Protein AF-A0A7C5NT84-F1 (afdb_monomer_lite)

Foldseek 3Di:
DDPLVVQQPVAEDPVQVVLQCLLQAVVSSVLVSVLCQLQVANHEHEAAQDPVSLVVLVVVCVVVLQWADDPPPPDIDGDDDPVPPDDDQVPDEAADDPPDDDPPVGHYDHNVVVCCVVSVQSGNQNYHFYWYWFWFWDDDQPDPPIAIAIEIERHSVVVNVCVVPTHTGSVSSSVCGHPDDHHYYYYYPGDADPNRD

pLDDT: mean 95.8, std 4.5, range [57.84, 98.88]

Secondary structure (DSSP, 8-state):
---HHHHHHTT--HHHHHHHHHT--HHHHHHHHHHHHHH--SEEEE--SSHHHHHHHHHHHHHTTSSEE-SSTT-EE----TT-SS--SSS--EEEPTT----TTS-EEEHHHHHHHHHHHHTTTTTTSEEEEEEEEESSTT-TT-EEEEEEES-HHHHHHHHHHSEE-HHHHHHHGGG---EEEE----S--TT--

Structure (mmCIF, N/CA/C/O backbone):
data_AF-A0A7C5NT84-F1
#
_entry.id   AF-A0A7C5NT84-F1
#
loop_
_atom_site.group_PDB
_atom_site.id
_atom_site.type_symbol
_atom_site.label_atom_id
_atom_site.label_alt_id
_atom_site.label_comp_id
_atom_site.label_asym_id
_atom_site.label_entity_id
_atom_site.label_seq_id
_atom_site.pdbx_PDB_ins_code
_atom_site.Cartn_x
_atom_site.Cartn_y
_atom_site.Cartn_z
_atom_site.occupancy
_atom_site.B_iso_or_equiv
_atom_site.auth_seq_id
_atom_site.auth_comp_id
_atom_site.auth_asym_id
_atom_site.auth_atom_id
_atom_site.pdbx_PDB_model_num
ATOM 1 N N . MET A 1 1 ? -9.219 -6.038 -21.916 1.00 57.84 1 MET A N 1
ATOM 2 C CA . MET A 1 1 ? -9.033 -4.989 -20.892 1.00 57.84 1 MET A CA 1
ATOM 3 C C . MET A 1 1 ? -9.749 -5.430 -19.636 1.00 57.84 1 MET A C 1
ATOM 5 O O . MET A 1 1 ? -10.815 -6.023 -19.751 1.00 57.84 1 MET A O 1
ATOM 9 N N . ILE A 1 2 ? -9.133 -5.217 -18.477 1.00 74.69 2 ILE A N 1
ATOM 10 C CA . ILE A 1 2 ? -9.763 -5.478 -17.182 1.00 74.69 2 ILE A CA 1
ATOM 11 C C . ILE A 1 2 ? -10.913 -4.483 -17.010 1.00 74.69 2 ILE A C 1
ATOM 13 O O . ILE A 1 2 ? -10.738 -3.294 -17.260 1.00 74.69 2 ILE A O 1
ATOM 17 N N . ASP A 1 3 ? -12.083 -4.972 -16.606 1.00 92.12 3 ASP A N 1
ATOM 18 C CA . ASP A 1 3 ? -13.185 -4.114 -16.175 1.00 92.12 3 ASP A CA 1
ATOM 19 C C . ASP A 1 3 ? -12.894 -3.640 -14.743 1.00 92.12 3 ASP A C 1
ATOM 21 O O . ASP A 1 3 ? -13.240 -4.305 -13.763 1.00 92.12 3 ASP A O 1
ATOM 25 N N . THR A 1 4 ? -12.158 -2.530 -14.642 1.00 96.12 4 THR A N 1
ATOM 26 C CA . THR A 1 4 ? -11.695 -1.944 -13.376 1.00 96.12 4 THR A CA 1
ATOM 27 C C . THR A 1 4 ? -12.848 -1.709 -12.406 1.00 96.12 4 THR A C 1
ATOM 29 O O . THR A 1 4 ? -12.731 -2.048 -11.230 1.00 96.12 4 THR A O 1
ATOM 32 N N . ASP A 1 5 ? -13.982 -1.190 -12.883 1.00 95.25 5 ASP A N 1
ATOM 33 C CA . ASP A 1 5 ? -15.133 -0.901 -12.025 1.00 95.25 5 ASP A CA 1
ATOM 34 C C . ASP A 1 5 ? -15.710 -2.180 -11.414 1.00 95.25 5 ASP A C 1
ATOM 36 O O . ASP A 1 5 ? -15.886 -2.275 -10.195 1.00 95.25 5 ASP A O 1
ATOM 40 N N . LYS A 1 6 ? -15.921 -3.205 -12.247 1.00 96.88 6 LYS A N 1
ATOM 41 C CA . LYS A 1 6 ? -16.419 -4.507 -11.793 1.00 96.88 6 LYS A CA 1
ATOM 42 C C . LYS A 1 6 ? -15.489 -5.152 -10.768 1.00 96.88 6 LYS A C 1
ATOM 44 O O . LYS A 1 6 ? -15.969 -5.710 -9.780 1.00 96.88 6 LYS A O 1
ATOM 49 N N . VAL A 1 7 ? -14.175 -5.083 -10.987 1.00 97.69 7 VAL A N 1
ATOM 50 C CA . VAL A 1 7 ? -13.179 -5.624 -10.048 1.00 97.69 7 VAL A CA 1
ATOM 51 C C . VAL A 1 7 ? -13.259 -4.907 -8.709 1.00 97.69 7 VAL A C 1
ATOM 53 O O . VAL A 1 7 ? -13.395 -5.565 -7.678 1.00 97.69 7 VAL A O 1
ATOM 56 N N . LEU A 1 8 ? -13.227 -3.575 -8.712 1.00 98.00 8 LEU A N 1
ATOM 57 C CA . LEU A 1 8 ? -13.250 -2.790 -7.481 1.00 98.00 8 LEU A CA 1
ATOM 58 C C . LEU A 1 8 ? -14.542 -3.041 -6.694 1.00 98.00 8 LEU A C 1
ATOM 60 O O . LEU A 1 8 ? -14.490 -3.356 -5.506 1.00 98.00 8 LEU A O 1
ATOM 64 N N . ARG A 1 9 ? -15.702 -3.023 -7.356 1.00 97.62 9 ARG A N 1
ATOM 65 C CA . ARG A 1 9 ? -16.998 -3.302 -6.709 1.00 97.62 9 ARG A CA 1
ATOM 66 C C . ARG A 1 9 ? -17.123 -4.714 -6.143 1.00 97.62 9 ARG A C 1
ATOM 68 O O . ARG A 1 9 ? -17.966 -4.940 -5.283 1.00 97.62 9 ARG A O 1
ATOM 75 N N . SER A 1 10 ? -16.316 -5.665 -6.614 1.00 97.56 10 SER A N 1
ATOM 76 C CA . SER A 1 10 ? -16.341 -7.039 -6.100 1.00 97.56 10 SER A CA 1
ATOM 77 C C . SER A 1 10 ? -15.658 -7.208 -4.738 1.00 97.56 10 SER A C 1
ATOM 79 O O . SER A 1 10 ? -15.877 -8.229 -4.084 1.00 97.56 10 SER A O 1
ATOM 81 N N . ARG A 1 11 ? -14.829 -6.239 -4.313 1.00 98.06 11 ARG A N 1
ATOM 82 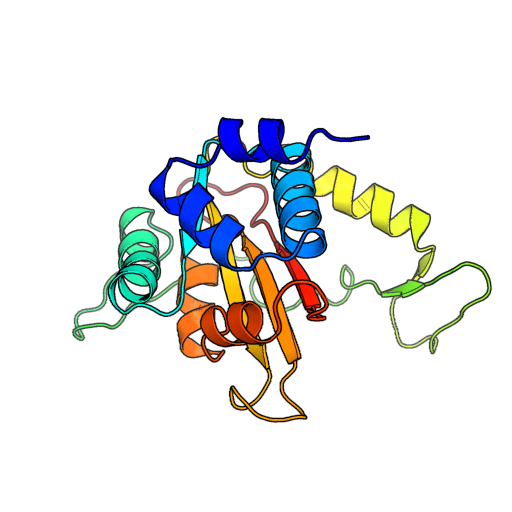C CA . ARG A 1 11 ? -14.045 -6.311 -3.066 1.00 98.06 11 ARG A CA 1
ATOM 83 C C . ARG A 1 11 ? -14.150 -5.085 -2.159 1.00 98.06 11 ARG A C 1
ATOM 85 O O . ARG A 1 11 ? -13.852 -5.208 -0.974 1.00 98.06 11 ARG A O 1
ATOM 92 N N . LEU A 1 12 ? -14.541 -3.927 -2.691 1.00 98.50 12 LEU A N 1
ATOM 93 C CA . LEU A 1 12 ? -14.769 -2.708 -1.918 1.00 98.50 12 LEU A CA 1
ATOM 94 C C . LEU A 1 12 ? -16.253 -2.577 -1.572 1.00 98.50 12 LEU A C 1
ATOM 96 O O . LEU A 1 12 ? -17.119 -2.727 -2.436 1.00 98.50 12 LEU A O 1
ATOM 100 N N . ASP A 1 13 ? -16.542 -2.212 -0.325 1.00 98.12 13 ASP A N 1
ATOM 101 C CA . ASP A 1 13 ? -17.874 -1.741 0.051 1.00 98.12 13 ASP A CA 1
ATOM 102 C C . ASP A 1 13 ? -18.155 -0.322 -0.488 1.00 98.12 13 ASP A C 1
ATOM 104 O O . ASP A 1 13 ? -17.316 0.327 -1.121 1.00 98.12 13 ASP A O 1
ATOM 108 N N . SER A 1 14 ? -19.358 0.192 -0.220 1.00 98.00 14 SER A N 1
ATOM 109 C CA . SER A 1 14 ? -19.783 1.509 -0.702 1.00 98.00 14 SER A CA 1
ATOM 110 C C . SER A 1 14 ? -18.956 2.674 -0.139 1.00 98.00 14 SER A C 1
ATOM 112 O O . SER A 1 14 ? -18.723 3.645 -0.866 1.00 98.00 14 SER A O 1
ATOM 114 N N . LYS A 1 15 ? -18.490 2.596 1.118 1.00 98.12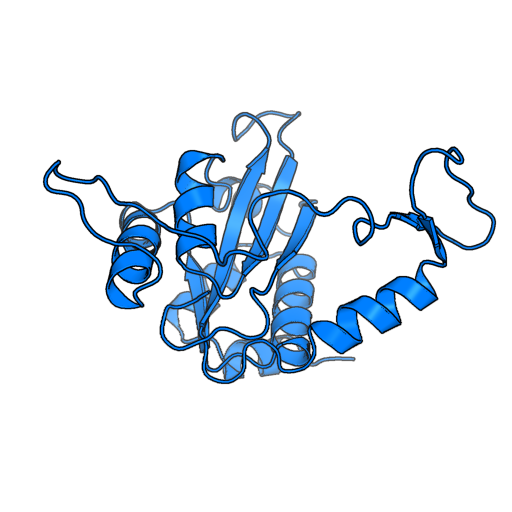 15 LYS A N 1
ATOM 115 C CA . LYS A 1 15 ? -17.671 3.638 1.767 1.00 98.12 15 LYS A CA 1
ATOM 116 C C . LYS A 1 15 ? -16.297 3.695 1.104 1.00 98.12 15 LYS A C 1
ATOM 118 O O . LYS A 1 15 ? -15.886 4.758 0.634 1.00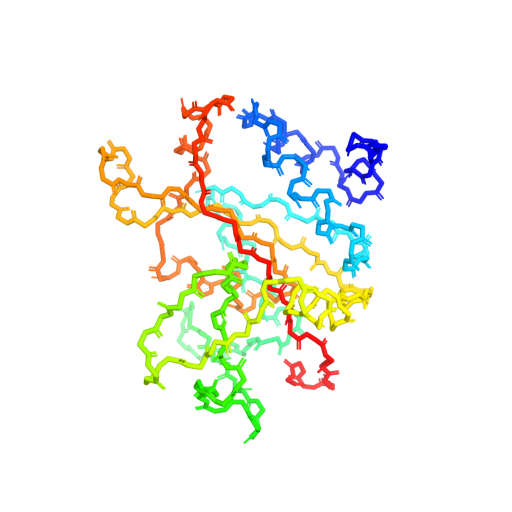 98.12 15 LYS A O 1
ATOM 123 N N . ASN A 1 16 ? -15.626 2.553 1.015 1.00 98.50 16 ASN A N 1
ATOM 124 C CA . ASN A 1 16 ? -14.284 2.414 0.462 1.00 98.50 16 ASN A CA 1
ATOM 125 C C . ASN A 1 16 ? -14.254 2.729 -1.037 1.00 98.50 16 ASN A C 1
ATOM 127 O O . ASN A 1 16 ? -13.399 3.487 -1.499 1.00 98.50 16 ASN A O 1
ATOM 131 N N . TYR A 1 17 ? -15.241 2.239 -1.793 1.00 98.56 17 TYR A N 1
ATOM 132 C CA . TYR A 1 17 ? -15.378 2.559 -3.212 1.00 98.56 17 TYR A CA 1
ATOM 133 C C . TYR A 1 17 ? -15.554 4.070 -3.425 1.00 98.56 17 TYR A C 1
ATOM 135 O O . TYR A 1 17 ? -14.893 4.663 -4.277 1.00 98.56 17 TYR A O 1
ATOM 143 N N . LYS A 1 18 ? -16.395 4.729 -2.613 1.00 98.44 18 LYS A N 1
ATOM 144 C CA . LYS A 1 18 ? -16.602 6.182 -2.700 1.00 98.44 18 LYS A CA 1
ATOM 145 C C . LYS A 1 18 ? -15.322 6.967 -2.408 1.00 98.44 18 LYS A C 1
ATOM 147 O O . LYS A 1 18 ? -15.076 7.944 -3.113 1.00 98.44 18 LYS A O 1
ATOM 152 N N . LYS A 1 19 ? -14.529 6.573 -1.404 1.00 98.38 19 LYS A N 1
ATOM 153 C CA . LYS A 1 19 ? -13.227 7.206 -1.119 1.00 98.38 19 LYS A CA 1
ATOM 154 C C . LYS A 1 19 ? -12.307 7.113 -2.332 1.00 98.38 19 LYS A C 1
ATOM 156 O O . LYS A 1 19 ? -11.841 8.131 -2.829 1.00 98.38 19 LYS A O 1
ATOM 161 N N . LEU A 1 20 ? -12.144 5.914 -2.889 1.00 98.06 20 LEU A N 1
ATOM 162 C CA . LEU A 1 20 ? -11.296 5.721 -4.062 1.00 98.06 20 LEU A CA 1
ATOM 163 C C . LEU A 1 20 ? -11.756 6.599 -5.239 1.00 98.06 20 LEU A C 1
ATOM 165 O O . LEU A 1 20 ? -10.957 7.349 -5.791 1.00 98.06 20 LEU A O 1
ATOM 169 N N . MET A 1 21 ? -13.053 6.604 -5.566 1.00 98.06 21 MET A N 1
ATOM 170 C CA . MET A 1 21 ? -13.583 7.384 -6.695 1.00 98.06 21 MET A CA 1
ATOM 171 C C . MET A 1 21 ? -13.423 8.904 -6.542 1.00 98.06 21 MET A C 1
ATOM 173 O O . MET A 1 21 ? -13.319 9.607 -7.549 1.00 98.06 21 MET A O 1
ATOM 177 N N . GLN A 1 22 ? -13.356 9.437 -5.316 1.00 98.00 22 GLN A N 1
ATOM 178 C CA . GLN A 1 22 ? -13.136 10.874 -5.092 1.00 98.00 22 GLN A CA 1
ATOM 179 C C . GLN A 1 22 ? -11.775 11.368 -5.592 1.00 98.00 22 GLN A C 1
ATOM 181 O O . GLN A 1 22 ? -11.641 12.558 -5.886 1.00 98.00 22 GLN A O 1
ATOM 186 N N . LEU A 1 23 ? -10.788 10.479 -5.730 1.00 97.88 23 LEU A N 1
ATOM 187 C CA . LEU A 1 23 ? -9.477 10.822 -6.282 1.00 97.88 23 LEU A CA 1
ATOM 188 C C . LEU A 1 23 ? -9.549 11.175 -7.772 1.00 97.88 23 LEU A C 1
ATOM 190 O O . LEU A 1 23 ? -8.699 11.913 -8.264 1.00 97.88 23 LEU A O 1
ATOM 194 N N . ARG A 1 24 ? -10.588 10.699 -8.477 1.00 97.69 24 ARG A N 1
ATOM 195 C CA . ARG A 1 24 ? -10.848 10.969 -9.903 1.00 97.69 24 ARG A CA 1
ATOM 196 C C . ARG A 1 24 ? -9.662 10.640 -10.816 1.00 97.69 24 ARG A C 1
ATOM 198 O O . ARG A 1 24 ? -9.485 11.312 -11.820 1.00 97.69 24 ARG A O 1
ATOM 205 N N . ASN A 1 25 ? -8.859 9.631 -10.479 1.00 98.00 25 ASN A N 1
ATOM 206 C CA . ASN A 1 25 ? -7.639 9.281 -11.204 1.00 98.00 25 ASN A CA 1
ATOM 207 C C . ASN A 1 25 ? -7.680 7.817 -11.658 1.00 98.00 25 ASN A C 1
ATOM 209 O O . ASN A 1 25 ? -7.508 6.894 -10.861 1.00 98.00 25 ASN A O 1
ATOM 213 N N . GLU A 1 26 ? -7.893 7.609 -12.958 1.00 97.38 26 GLU A N 1
ATOM 214 C CA . GLU A 1 26 ? -8.064 6.274 -13.546 1.00 97.38 26 GLU A CA 1
ATOM 215 C C . GLU A 1 26 ? -6.824 5.388 -13.391 1.00 97.38 26 GLU A C 1
ATOM 217 O O . GLU A 1 26 ? -6.954 4.169 -13.271 1.00 97.38 26 GLU A O 1
ATOM 222 N N . ARG A 1 27 ? -5.622 5.981 -13.325 1.00 98.00 27 ARG A N 1
ATOM 223 C CA . ARG A 1 27 ? -4.375 5.231 -13.108 1.00 98.00 27 ARG A CA 1
ATOM 224 C C . ARG A 1 27 ? -4.327 4.628 -11.706 1.00 98.00 27 ARG A C 1
ATOM 226 O O . ARG A 1 27 ? -3.881 3.492 -11.563 1.00 98.00 27 ARG A O 1
ATOM 233 N N . ILE A 1 28 ? -4.834 5.335 -10.692 1.00 98.50 28 ILE A N 1
ATOM 234 C CA . ILE A 1 28 ? -4.974 4.787 -9.332 1.00 98.50 28 ILE A CA 1
ATOM 235 C C . ILE A 1 28 ? -5.983 3.636 -9.341 1.00 98.50 28 ILE A C 1
ATOM 237 O O . ILE A 1 28 ? -5.723 2.583 -8.767 1.00 98.50 28 ILE A O 1
ATOM 241 N N . PHE A 1 29 ? -7.116 3.800 -10.030 1.00 98.31 29 PHE A N 1
ATOM 242 C CA . PHE A 1 29 ? -8.155 2.765 -10.078 1.00 98.31 29 PHE A CA 1
ATOM 243 C C . PHE A 1 29 ? -7.643 1.497 -10.760 1.00 98.31 29 PHE A C 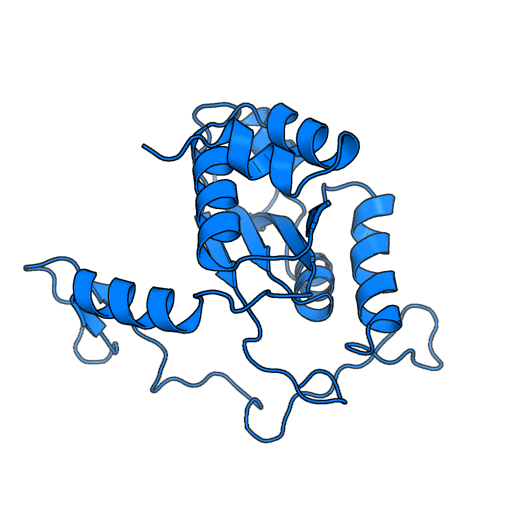1
ATOM 245 O O . PHE A 1 29 ? -7.849 0.399 -10.248 1.00 98.31 29 PHE A O 1
ATOM 252 N N . ALA A 1 30 ? -6.937 1.653 -11.882 1.00 98.38 30 ALA A N 1
ATOM 253 C CA . ALA A 1 30 ? -6.312 0.554 -12.604 1.00 98.38 30 ALA A CA 1
ATOM 254 C C . ALA A 1 30 ? -5.240 -0.148 -11.760 1.00 98.38 30 ALA A C 1
ATOM 256 O O . ALA A 1 30 ? -5.203 -1.375 -11.741 1.00 98.38 30 ALA A O 1
ATOM 257 N N . PHE A 1 31 ? -4.415 0.609 -11.030 1.00 98.69 31 PHE A N 1
ATOM 258 C CA . PHE A 1 31 ? -3.414 0.049 -10.123 1.00 98.69 31 PHE A CA 1
ATOM 259 C C . PHE A 1 31 ? -4.055 -0.789 -9.007 1.00 98.69 31 PHE A C 1
ATOM 261 O O . PHE A 1 31 ? -3.689 -1.949 -8.827 1.00 98.69 31 PHE A O 1
ATOM 268 N N . VAL A 1 32 ? -5.059 -0.246 -8.309 1.00 98.81 32 VAL A N 1
ATOM 269 C CA . VAL A 1 32 ? -5.760 -0.974 -7.238 1.00 98.81 32 VAL A CA 1
ATOM 270 C C . VAL A 1 32 ? -6.491 -2.197 -7.799 1.00 98.81 32 VAL A C 1
ATOM 272 O O . VAL A 1 32 ? -6.456 -3.261 -7.187 1.00 98.81 32 VAL A O 1
ATOM 275 N N . ALA A 1 33 ? -7.119 -2.098 -8.973 1.00 98.69 33 ALA A N 1
ATOM 276 C CA . ALA A 1 33 ? -7.782 -3.239 -9.602 1.00 98.69 33 ALA A CA 1
ATOM 277 C C . ALA A 1 33 ? -6.798 -4.338 -10.040 1.00 98.69 33 ALA A C 1
ATOM 279 O O . ALA A 1 33 ? -7.104 -5.516 -9.850 1.00 98.69 33 ALA A O 1
ATOM 280 N N . ASP A 1 34 ? -5.625 -3.987 -10.581 1.00 98.62 34 ASP A N 1
ATOM 281 C CA . ASP A 1 34 ? -4.568 -4.963 -10.891 1.00 98.62 34 ASP A CA 1
ATOM 282 C C . ASP A 1 34 ? -4.085 -5.667 -9.617 1.00 98.62 34 ASP A C 1
ATOM 284 O O . ASP A 1 34 ? -4.010 -6.895 -9.601 1.00 98.62 34 ASP A O 1
ATOM 288 N N . ALA A 1 35 ? -3.865 -4.923 -8.527 1.00 98.75 35 ALA A N 1
ATOM 289 C CA . ALA A 1 35 ? -3.502 -5.493 -7.229 1.00 98.75 35 ALA A CA 1
ATOM 290 C C . ALA A 1 35 ? -4.586 -6.444 -6.689 1.00 98.75 35 ALA A C 1
ATOM 292 O O . ALA A 1 35 ? -4.273 -7.557 -6.267 1.00 98.75 35 ALA A O 1
ATOM 293 N N . VAL A 1 36 ? -5.868 -6.066 -6.775 1.00 98.75 36 VAL A N 1
ATOM 294 C CA . VAL A 1 36 ? -6.992 -6.937 -6.385 1.00 98.75 36 VAL A CA 1
ATOM 295 C C . VAL A 1 36 ? -7.005 -8.230 -7.197 1.00 98.75 36 VAL A C 1
ATOM 297 O O . VAL A 1 36 ? -7.169 -9.308 -6.627 1.00 98.75 36 VAL A O 1
ATOM 300 N N . GLN A 1 37 ? -6.856 -8.145 -8.519 1.00 98.38 37 GLN A N 1
ATOM 301 C CA . GLN A 1 37 ? -6.876 -9.334 -9.371 1.00 98.38 37 GLN A CA 1
ATOM 302 C C . GLN A 1 37 ? -5.668 -10.237 -9.147 1.00 98.38 37 GLN A C 1
ATOM 304 O O . GLN A 1 37 ? -5.815 -11.457 -9.155 1.00 98.38 37 GLN A O 1
ATOM 309 N N . LEU A 1 38 ? -4.487 -9.643 -8.980 1.00 98.62 38 LEU A N 1
ATOM 310 C CA . LEU A 1 38 ? -3.246 -10.376 -8.794 1.00 98.62 38 LEU A CA 1
ATOM 311 C C . LEU A 1 38 ? -3.228 -11.078 -7.437 1.00 98.62 38 LEU A C 1
ATOM 313 O O . LEU A 1 38 ? -2.998 -12.283 -7.370 1.00 98.62 38 LEU A O 1
ATOM 317 N N . CYS A 1 39 ? -3.498 -10.330 -6.371 1.00 98.69 39 CYS A N 1
ATOM 318 C CA . CYS A 1 39 ? -3.297 -10.793 -5.006 1.00 98.69 39 CYS A CA 1
ATOM 319 C C . CYS A 1 39 ? -4.523 -11.491 -4.403 1.00 98.69 39 CYS A C 1
ATOM 321 O O . CYS A 1 39 ? -4.381 -12.194 -3.406 1.00 98.69 39 CYS A O 1
ATOM 323 N N . ASN A 1 40 ? -5.709 -11.328 -5.002 1.00 98.38 40 ASN A N 1
ATOM 324 C CA . ASN A 1 40 ? -6.968 -11.966 -4.603 1.00 98.38 40 ASN A CA 1
ATOM 325 C C . ASN A 1 40 ? -7.326 -11.808 -3.105 1.00 98.38 40 ASN A C 1
ATOM 327 O O . ASN A 1 40 ? -7.544 -12.809 -2.415 1.00 98.38 40 ASN A O 1
ATOM 331 N N . PRO A 1 41 ? -7.409 -10.570 -2.583 1.00 98.69 41 PRO A N 1
ATOM 332 C CA . PRO A 1 41 ? -7.815 -10.341 -1.203 1.00 98.69 41 PRO A CA 1
ATOM 333 C C . PRO A 1 41 ? -9.279 -10.725 -0.971 1.00 98.69 41 PRO A C 1
ATOM 335 O O . PRO A 1 41 ? -10.089 -10.744 -1.904 1.00 98.69 41 PRO A O 1
ATOM 338 N N . GLU A 1 42 ? -9.641 -10.987 0.285 1.00 98.31 42 GLU A N 1
ATOM 339 C CA . GLU A 1 42 ? -11.036 -11.205 0.688 1.00 98.31 42 GLU A CA 1
ATOM 340 C C . GLU A 1 42 ? -11.856 -9.914 0.552 1.00 98.31 42 GLU A C 1
ATOM 342 O O . GLU A 1 42 ? -12.957 -9.919 0.001 1.00 98.31 42 GLU A O 1
ATOM 347 N N . ARG A 1 43 ? -11.288 -8.799 1.018 1.00 98.44 43 ARG A N 1
ATOM 348 C CA . ARG A 1 43 ? -11.876 -7.458 0.956 1.00 98.44 43 ARG A CA 1
ATOM 349 C C . ARG A 1 43 ? -10.793 -6.396 0.827 1.00 98.44 43 ARG A C 1
ATOM 351 O O . ARG A 1 43 ? -9.618 -6.669 1.076 1.00 98.44 43 ARG A O 1
ATOM 358 N N . VAL A 1 44 ? -11.200 -5.187 0.458 1.00 98.88 44 VAL A N 1
ATOM 359 C CA . VAL A 1 44 ? -10.306 -4.034 0.327 1.00 98.88 44 VAL A CA 1
ATOM 360 C C . VAL A 1 44 ? -10.771 -2.899 1.235 1.00 98.88 44 VAL A C 1
ATOM 362 O O . VAL A 1 44 ? -11.919 -2.463 1.132 1.00 98.88 44 VAL A O 1
ATOM 365 N N . GLU A 1 45 ? -9.874 -2.400 2.086 1.00 98.75 45 GLU A N 1
ATOM 366 C CA . GLU A 1 45 ? -10.082 -1.201 2.908 1.00 98.75 45 GLU A CA 1
ATOM 367 C C . GLU A 1 45 ? -9.251 -0.037 2.342 1.00 98.75 45 GLU A C 1
ATOM 369 O O . GLU A 1 45 ? -8.053 -0.158 2.097 1.00 98.75 45 GLU A O 1
ATOM 374 N N . VAL A 1 46 ? -9.903 1.098 2.092 1.00 98.81 46 VAL A N 1
ATOM 375 C CA . VAL A 1 46 ? -9.303 2.331 1.576 1.00 98.81 46 VAL A CA 1
ATOM 376 C C . VAL A 1 46 ? -9.235 3.319 2.728 1.00 98.81 46 VAL A C 1
ATOM 378 O O . VAL A 1 46 ? -10.267 3.815 3.194 1.00 98.81 46 VAL A O 1
ATOM 381 N N . LEU A 1 47 ? -8.015 3.594 3.174 1.00 98.62 47 LEU A N 1
ATOM 382 C CA . LEU A 1 47 ? -7.760 4.434 4.333 1.00 98.62 47 LEU A CA 1
ATOM 383 C C . LEU A 1 47 ? -7.215 5.788 3.866 1.00 98.62 47 LEU A C 1
ATOM 385 O O . LEU A 1 47 ? -6.173 5.839 3.212 1.00 98.62 47 LEU A O 1
ATOM 389 N N . ASP A 1 48 ? -7.928 6.861 4.187 1.00 98.00 48 ASP A N 1
ATOM 390 C CA . ASP A 1 48 ? -7.586 8.251 3.898 1.00 98.00 48 ASP A CA 1
ATOM 391 C C . ASP A 1 48 ? -6.751 8.888 5.031 1.00 98.00 48 ASP A C 1
ATOM 393 O O . ASP A 1 48 ? -6.105 8.182 5.814 1.00 98.00 48 ASP A O 1
ATOM 397 N N . ASP A 1 49 ? -6.703 10.225 5.058 1.00 96.62 49 ASP A N 1
ATOM 398 C CA . ASP A 1 49 ? -5.920 11.023 6.013 1.00 96.62 49 ASP A CA 1
ATOM 399 C C . ASP A 1 49 ? -6.693 11.328 7.320 1.00 96.62 49 ASP A C 1
ATOM 401 O O . ASP A 1 49 ? -6.216 12.095 8.159 1.00 96.62 49 ASP A O 1
ATOM 405 N N . SER A 1 50 ? -7.910 10.800 7.494 1.00 97.94 50 SER A N 1
ATOM 406 C CA . SER A 1 50 ? -8.729 11.060 8.682 1.00 97.94 50 SER A CA 1
ATOM 407 C C . SER A 1 50 ? -8.184 10.374 9.935 1.00 97.94 50 SER A C 1
ATOM 409 O O . SER A 1 50 ? -7.607 9.289 9.884 1.00 97.94 50 SER A O 1
ATOM 411 N N . GLU A 1 51 ? -8.440 10.976 11.100 1.00 97.00 51 GLU A N 1
ATOM 412 C CA . GLU A 1 51 ? -8.083 10.381 12.396 1.00 97.00 51 GLU A CA 1
ATOM 413 C C . GLU A 1 51 ? -8.726 8.999 12.604 1.00 97.00 51 GLU A C 1
ATOM 415 O O . GLU A 1 51 ? -8.124 8.133 13.237 1.00 97.00 51 GLU A O 1
ATOM 420 N N . GLU A 1 52 ? -9.925 8.773 12.048 1.00 97.88 52 GLU A N 1
ATOM 421 C CA . GLU A 1 52 ? -10.610 7.475 12.080 1.00 97.88 52 GLU A CA 1
ATOM 422 C C . GLU A 1 52 ? -9.771 6.396 11.388 1.00 97.88 52 GLU A C 1
ATOM 424 O O . GLU A 1 52 ? -9.528 5.340 11.971 1.00 97.88 52 GLU A O 1
ATOM 429 N N . ASP A 1 53 ? -9.297 6.672 10.173 1.00 97.88 53 ASP A N 1
ATOM 430 C CA . ASP A 1 53 ? -8.543 5.717 9.362 1.00 97.88 53 ASP A CA 1
ATOM 431 C C . ASP A 1 53 ? -7.096 5.541 9.845 1.00 97.88 53 ASP A C 1
ATOM 433 O O . ASP A 1 53 ? -6.561 4.432 9.809 1.00 97.88 53 ASP A O 1
ATOM 437 N N . ILE A 1 54 ? -6.473 6.598 10.370 1.00 96.56 54 ILE A N 1
ATOM 438 C CA . ILE A 1 54 ? -5.169 6.496 11.045 1.00 96.56 54 ILE A CA 1
ATOM 439 C C . ILE A 1 54 ? -5.299 5.596 12.283 1.00 96.56 54 ILE A C 1
ATOM 441 O O . ILE A 1 54 ? -4.515 4.668 12.496 1.00 96.56 54 ILE A O 1
ATOM 445 N N . ASN A 1 55 ? -6.338 5.808 13.096 1.00 96.88 55 ASN A N 1
ATOM 446 C CA . ASN A 1 55 ? -6.587 4.956 14.255 1.00 96.88 55 ASN A CA 1
ATOM 447 C C . ASN A 1 55 ? -6.985 3.526 13.847 1.00 96.88 55 ASN A C 1
ATOM 449 O O . ASN A 1 55 ? -6.654 2.577 14.561 1.00 96.88 55 ASN A O 1
ATOM 453 N N . ARG A 1 56 ? -7.650 3.347 12.697 1.00 97.88 56 ARG A N 1
ATOM 454 C CA . ARG A 1 56 ? -8.008 2.034 12.143 1.00 97.88 56 ARG A CA 1
ATOM 455 C C . ARG A 1 56 ? -6.771 1.164 11.927 1.00 97.88 56 ARG A C 1
ATOM 457 O O . ARG A 1 56 ? -6.792 0.023 12.385 1.00 97.88 56 ARG A O 1
ATOM 464 N N . SER A 1 57 ? -5.706 1.698 11.318 1.00 97.00 57 SER A N 1
ATOM 465 C CA . SER A 1 57 ? -4.436 0.975 11.131 1.00 97.00 57 SER A CA 1
ATOM 466 C C . SER A 1 57 ? -3.868 0.474 12.458 1.00 97.00 57 SER A C 1
ATOM 468 O O . SER A 1 57 ? -3.607 -0.717 12.617 1.00 97.00 57 SER A O 1
ATOM 470 N N . ARG A 1 58 ? -3.753 1.373 13.444 1.00 95.94 58 ARG A N 1
ATOM 471 C CA . ARG A 1 58 ? -3.222 1.057 14.778 1.00 95.94 58 ARG A CA 1
ATOM 472 C C . ARG A 1 58 ? -4.042 -0.011 15.502 1.00 95.94 58 ARG A C 1
ATOM 474 O O . ARG A 1 58 ? -3.482 -0.916 16.114 1.00 95.94 58 ARG A O 1
ATOM 481 N N . VAL A 1 59 ? -5.369 0.115 15.487 1.00 97.38 59 VAL A N 1
ATOM 482 C CA . VAL A 1 59 ? -6.259 -0.845 16.156 1.00 97.38 59 VAL A CA 1
ATOM 483 C C . VAL A 1 59 ? -6.130 -2.217 15.508 1.00 97.38 59 VAL A C 1
ATOM 485 O O . VAL A 1 59 ? -5.949 -3.208 16.214 1.00 97.38 59 VAL A O 1
ATOM 488 N N . MET A 1 60 ? -6.159 -2.270 14.177 1.00 98.00 60 MET A N 1
ATOM 489 C CA . MET A 1 60 ? -6.108 -3.531 13.450 1.00 98.00 60 MET A CA 1
ATOM 490 C C . MET A 1 60 ? -4.770 -4.243 13.562 1.00 98.00 60 MET A C 1
ATOM 492 O O . MET A 1 60 ? -4.775 -5.468 13.649 1.00 98.00 60 MET A O 1
ATOM 496 N N . ALA A 1 61 ? -3.650 -3.520 13.630 1.00 97.44 61 ALA A N 1
ATOM 497 C CA . ALA A 1 61 ? -2.344 -4.137 13.859 1.00 97.44 61 ALA A CA 1
ATOM 498 C C . ALA A 1 61 ? -2.347 -4.961 15.157 1.00 97.44 61 ALA A C 1
ATOM 500 O O . ALA A 1 61 ? -1.865 -6.089 15.182 1.00 97.44 61 ALA A O 1
ATOM 501 N N . VAL A 1 62 ? -2.995 -4.461 16.214 1.00 97.19 62 VAL A N 1
ATOM 502 C CA . VAL A 1 62 ? -3.147 -5.211 17.468 1.00 97.19 62 VAL A CA 1
ATOM 503 C C . VAL A 1 62 ? -4.199 -6.316 17.365 1.00 97.19 62 VAL A C 1
ATOM 505 O O . VAL A 1 62 ? -3.963 -7.432 17.819 1.00 97.19 62 VAL A O 1
ATOM 508 N N . GLU A 1 63 ? -5.377 -6.030 16.804 1.00 96.62 63 GLU A N 1
ATOM 509 C CA . GLU A 1 63 ? -6.481 -7.004 16.734 1.00 96.62 63 GLU A CA 1
ATOM 510 C C . GLU A 1 63 ? -6.142 -8.230 15.881 1.00 96.62 63 GLU A C 1
ATOM 512 O O . GLU A 1 63 ? -6.624 -9.327 16.158 1.00 96.62 63 GLU A O 1
ATOM 517 N N . THR A 1 64 ? -5.298 -8.054 14.867 1.00 94.81 64 THR A N 1
ATOM 518 C CA . THR A 1 64 ? -4.820 -9.143 14.005 1.00 94.81 64 THR A CA 1
ATOM 519 C C . THR A 1 64 ? -3.623 -9.890 14.582 1.00 94.81 64 THR A C 1
ATOM 521 O O . THR A 1 64 ? -3.222 -10.901 14.016 1.00 94.81 64 THR A O 1
ATOM 524 N N . GLY A 1 65 ? -3.082 -9.441 15.718 1.00 94.94 65 GLY A N 1
ATOM 525 C CA . GLY A 1 65 ? -1.924 -10.054 16.364 1.00 94.94 65 GLY A CA 1
ATOM 526 C C . GLY A 1 65 ? -0.587 -9.717 15.705 1.00 94.94 65 GLY A C 1
ATOM 527 O O . GLY A 1 65 ? 0.423 -10.286 16.109 1.00 94.94 65 GLY A O 1
ATOM 528 N N . GLU A 1 66 ? -0.563 -8.800 14.732 1.00 96.00 66 GLU A N 1
ATOM 529 C CA . GLU A 1 66 ? 0.684 -8.281 14.163 1.00 96.00 66 GLU A CA 1
ATOM 530 C C . GLU A 1 66 ? 1.444 -7.444 15.209 1.00 96.00 66 GLU A C 1
ATOM 532 O O . GLU A 1 66 ? 2.660 -7.524 15.302 1.00 96.00 66 GLU A O 1
ATOM 537 N N . GLU A 1 67 ? 0.757 -6.689 16.065 1.00 97.19 67 GLU A N 1
ATOM 538 C CA . GLU A 1 67 ? 1.363 -5.893 17.137 1.00 97.19 67 GLU A CA 1
ATOM 539 C C . GLU A 1 67 ? 0.845 -6.275 18.531 1.00 97.19 67 GLU A C 1
ATOM 541 O O . GLU A 1 67 ? -0.308 -6.661 18.724 1.00 97.19 67 GLU A O 1
ATOM 546 N N . ILE A 1 68 ? 1.683 -6.086 19.552 1.00 96.56 68 ILE A N 1
ATOM 547 C CA . ILE A 1 68 ? 1.354 -6.330 20.960 1.00 96.56 68 ILE A CA 1
ATOM 548 C C . ILE A 1 68 ? 1.336 -4.999 21.709 1.00 96.56 68 ILE A C 1
ATOM 550 O O . ILE A 1 68 ? 2.292 -4.225 21.657 1.00 96.56 68 ILE A O 1
ATOM 554 N N . LYS A 1 69 ? 0.258 -4.726 22.453 1.00 97.06 69 LYS A N 1
ATOM 555 C CA . LYS A 1 69 ? 0.165 -3.534 23.311 1.00 97.06 69 LYS A CA 1
ATOM 556 C C . LYS A 1 69 ? 1.181 -3.586 24.448 1.00 97.06 69 LYS A C 1
ATOM 558 O O . LYS A 1 69 ? 1.317 -4.601 25.128 1.00 97.06 69 LYS A O 1
ATOM 563 N N . LEU A 1 70 ? 1.826 -2.452 24.702 1.00 97.25 70 LEU A N 1
ATOM 564 C CA . LEU A 1 70 ? 2.706 -2.264 25.851 1.00 97.25 70 LEU A CA 1
ATOM 565 C C . LEU A 1 70 ? 1.957 -1.620 27.022 1.00 97.25 70 LEU A C 1
ATOM 567 O O . LEU A 1 70 ? 0.861 -1.082 26.878 1.00 97.25 70 LEU A O 1
ATOM 571 N N . ALA A 1 71 ? 2.583 -1.639 28.201 1.00 96.94 71 ALA A N 1
ATOM 572 C CA . ALA A 1 71 ? 2.057 -0.963 29.388 1.00 96.94 71 ALA A CA 1
ATOM 573 C C . ALA A 1 71 ? 1.999 0.572 29.234 1.00 96.94 71 ALA A C 1
ATOM 575 O O . ALA A 1 71 ? 1.279 1.237 29.975 1.00 96.94 71 ALA A O 1
ATOM 576 N N . ILE A 1 72 ? 2.755 1.138 28.285 1.00 97.25 72 ILE A N 1
ATOM 577 C CA . ILE A 1 72 ? 2.754 2.572 27.985 1.00 97.25 72 ILE A CA 1
ATOM 578 C C . ILE A 1 72 ? 1.583 2.875 27.034 1.00 97.25 72 ILE A C 1
ATOM 580 O O . ILE A 1 72 ? 1.538 2.308 25.938 1.00 97.25 72 ILE A O 1
ATOM 584 N N . PRO A 1 73 ? 0.644 3.768 27.405 1.00 93.44 73 PRO A N 1
ATOM 585 C CA . PRO A 1 73 ? -0.516 4.078 26.574 1.00 93.44 73 PRO A CA 1
ATOM 586 C C . PRO A 1 73 ? -0.131 4.527 25.162 1.00 93.44 73 PRO A C 1
ATOM 588 O O . PRO A 1 73 ? 0.670 5.440 24.989 1.00 93.44 73 PRO A O 1
ATOM 591 N N . GLY A 1 74 ? -0.728 3.892 24.152 1.00 90.19 74 GLY A N 1
ATOM 592 C CA . GLY A 1 74 ? -0.493 4.204 22.739 1.00 90.19 74 GLY A CA 1
ATOM 593 C C . GLY A 1 74 ? 0.755 3.562 22.125 1.00 90.19 74 GLY A C 1
ATOM 594 O O . GLY A 1 74 ? 0.961 3.729 20.928 1.00 90.19 74 GLY A O 1
ATOM 595 N N . HIS A 1 75 ? 1.553 2.823 22.902 1.00 95.56 75 HIS A N 1
ATOM 596 C CA . HIS A 1 75 ? 2.732 2.116 22.405 1.00 95.56 75 HIS A CA 1
ATOM 597 C C . HIS A 1 75 ? 2.445 0.632 22.163 1.00 95.56 75 HIS A C 1
ATOM 599 O O . HIS A 1 75 ? 1.730 -0.027 22.928 1.00 95.56 75 HIS A O 1
ATOM 605 N N . THR A 1 76 ? 3.074 0.102 21.123 1.00 96.94 76 THR A N 1
ATOM 606 C CA . THR A 1 76 ? 3.025 -1.303 20.726 1.00 96.94 76 THR A CA 1
ATOM 607 C C . THR A 1 76 ? 4.430 -1.822 20.423 1.00 96.94 76 THR A C 1
ATOM 609 O O . THR A 1 76 ? 5.381 -1.044 20.310 1.00 96.94 76 THR A O 1
ATOM 612 N N . CYS A 1 77 ? 4.582 -3.140 20.332 1.00 96.19 77 CYS A N 1
ATOM 613 C CA . CYS A 1 77 ? 5.764 -3.782 19.771 1.00 96.19 77 CYS A CA 1
ATOM 614 C C . CYS A 1 77 ? 5.378 -4.815 18.707 1.00 96.19 77 CYS A C 1
ATOM 616 O O . CYS A 1 77 ? 4.318 -5.433 18.786 1.00 96.19 77 CYS A O 1
ATOM 618 N N . HIS A 1 78 ? 6.267 -4.999 17.735 1.00 94.56 78 HIS A N 1
ATOM 619 C CA . HIS A 1 78 ? 6.224 -6.036 16.710 1.00 94.56 78 HIS A CA 1
ATOM 620 C C . HIS A 1 78 ? 7.527 -6.838 16.799 1.00 94.56 78 HIS A C 1
ATOM 622 O O . HIS A 1 78 ? 8.569 -6.274 17.146 1.00 94.56 78 HIS A O 1
ATOM 628 N N . PHE A 1 79 ? 7.467 -8.136 16.522 1.00 92.31 79 PHE A N 1
ATOM 629 C CA . PHE A 1 79 ? 8.645 -8.996 16.460 1.00 92.31 79 PHE A CA 1
ATOM 630 C C . PHE A 1 79 ? 8.620 -9.759 15.145 1.00 92.31 79 PHE A C 1
ATOM 632 O O . PHE A 1 79 ? 7.768 -10.627 14.981 1.00 92.31 79 PHE A O 1
ATOM 639 N N . ASP A 1 80 ? 9.574 -9.478 14.263 1.00 90.69 80 ASP A N 1
ATOM 640 C CA . ASP A 1 80 ? 9.700 -10.190 12.997 1.00 90.69 80 ASP A CA 1
ATOM 641 C C . ASP A 1 80 ? 10.137 -11.651 13.182 1.00 90.69 80 ASP A C 1
ATOM 643 O O . ASP A 1 80 ? 10.698 -12.062 14.210 1.00 90.69 80 ASP A O 1
ATOM 647 N N . GLY A 1 81 ? 9.931 -12.451 12.136 1.00 89.00 81 GLY A N 1
ATOM 648 C CA . GLY A 1 81 ? 10.441 -13.813 12.064 1.00 89.00 81 GLY A CA 1
ATOM 649 C C . GLY A 1 81 ? 11.978 -13.850 12.059 1.00 89.00 81 GLY A C 1
ATOM 650 O O . GLY A 1 81 ? 12.630 -12.927 11.573 1.00 89.00 81 GLY A O 1
ATOM 651 N N . PRO A 1 82 ? 12.616 -14.940 12.528 1.00 91.06 82 PRO A N 1
ATOM 652 C CA . PRO A 1 82 ? 14.081 -15.042 12.594 1.00 91.06 82 PRO A CA 1
ATOM 653 C C . PRO A 1 82 ? 14.782 -14.970 11.225 1.00 91.06 82 PRO A C 1
ATOM 655 O O . PRO A 1 82 ? 15.999 -14.823 11.172 1.00 91.06 82 PRO A O 1
ATOM 658 N N . GLN A 1 83 ? 14.028 -15.105 10.131 1.00 89.44 83 GLN A N 1
ATOM 659 C CA . GLN A 1 83 ? 14.514 -15.018 8.752 1.00 89.44 83 GLN A CA 1
ATOM 660 C C . GLN A 1 83 ? 14.304 -13.629 8.128 1.00 89.44 83 GLN A C 1
ATOM 662 O O . GLN A 1 83 ? 14.827 -13.387 7.048 1.00 89.44 83 GLN A O 1
ATOM 667 N N . ASP A 1 84 ? 13.596 -12.725 8.811 1.00 90.94 84 ASP A N 1
ATOM 668 C CA . ASP A 1 84 ? 13.266 -11.380 8.330 1.00 90.94 84 ASP A CA 1
ATOM 669 C C . ASP A 1 84 ? 13.730 -10.316 9.337 1.00 90.94 84 ASP A C 1
ATOM 671 O O . ASP A 1 84 ? 12.958 -9.593 9.947 1.00 90.94 84 ASP A O 1
ATOM 675 N N . GLN A 1 85 ? 15.036 -10.291 9.610 1.00 91.06 85 GLN A N 1
ATOM 676 C CA . GLN A 1 85 ? 15.640 -9.403 10.622 1.00 91.06 85 GLN A CA 1
ATOM 677 C C . GLN A 1 85 ? 16.316 -8.171 10.006 1.00 91.06 85 GLN A C 1
ATOM 679 O O . GLN A 1 85 ? 16.989 -7.394 10.690 1.00 91.06 85 GLN A O 1
ATOM 684 N N . GLY A 1 86 ? 16.210 -8.008 8.692 1.00 92.69 86 GLY A N 1
ATOM 685 C CA . GLY A 1 86 ? 16.853 -6.924 7.976 1.00 92.69 86 GLY A CA 1
ATOM 686 C C . GLY A 1 86 ? 16.735 -7.081 6.473 1.00 92.69 86 GLY A C 1
ATOM 687 O O . GLY A 1 86 ? 16.381 -8.131 5.948 1.00 92.69 86 GLY A O 1
ATOM 688 N N . ARG A 1 87 ? 17.079 -6.008 5.763 1.00 93.75 87 ARG A N 1
ATOM 689 C CA . ARG A 1 87 ? 16.962 -5.968 4.307 1.00 93.75 87 ARG A CA 1
ATOM 690 C C . ARG A 1 87 ? 17.828 -7.035 3.636 1.00 93.75 87 ARG A C 1
ATOM 692 O O . ARG A 1 87 ? 19.058 -6.939 3.665 1.00 93.75 87 ARG A O 1
ATOM 699 N N . ASP A 1 88 ? 17.179 -7.931 2.903 1.00 93.56 88 ASP A N 1
ATOM 700 C CA . ASP A 1 88 ? 17.846 -8.885 2.028 1.00 93.56 88 ASP A CA 1
ATOM 701 C C . ASP A 1 88 ? 18.268 -8.220 0.704 1.00 93.56 88 ASP A C 1
ATOM 703 O O . ASP A 1 88 ? 17.471 -7.874 -0.176 1.00 93.56 88 ASP A O 1
ATOM 707 N N . ARG A 1 89 ? 19.578 -8.000 0.575 1.00 91.50 89 ARG A N 1
ATOM 708 C CA . ARG A 1 89 ? 20.181 -7.373 -0.607 1.00 91.50 89 ARG A CA 1
ATOM 709 C C . ARG A 1 89 ? 20.303 -8.335 -1.788 1.00 91.50 89 ARG A C 1
ATOM 711 O O . ARG A 1 89 ? 20.431 -7.848 -2.909 1.00 91.50 89 ARG A O 1
ATOM 718 N N . GLU A 1 90 ? 20.285 -9.644 -1.556 1.00 91.19 90 GLU A N 1
ATOM 719 C CA . GLU A 1 90 ? 20.438 -10.659 -2.604 1.00 91.19 90 GLU A CA 1
ATOM 720 C C . GLU A 1 90 ? 19.168 -10.766 -3.454 1.00 91.19 90 GLU A C 1
ATOM 722 O O . GLU A 1 90 ? 19.243 -10.940 -4.672 1.00 91.19 90 GLU A O 1
ATOM 727 N N . VAL A 1 91 ? 18.003 -10.560 -2.836 1.00 93.06 91 VAL A N 1
ATOM 728 C CA . VAL A 1 91 ? 16.698 -10.571 -3.520 1.00 93.06 91 VAL A CA 1
ATOM 729 C C . VAL A 1 91 ? 16.178 -9.174 -3.880 1.00 93.06 91 VAL A C 1
ATOM 731 O O . VAL A 1 91 ? 15.167 -9.049 -4.569 1.00 93.06 91 VAL A O 1
ATOM 734 N N . THR A 1 92 ? 16.887 -8.107 -3.494 1.00 96.00 92 THR A N 1
ATOM 735 C CA . THR A 1 92 ? 16.601 -6.745 -3.975 1.00 96.00 92 THR A CA 1
ATOM 736 C C . THR A 1 92 ? 17.097 -6.596 -5.414 1.00 96.00 92 THR A C 1
ATOM 738 O O . THR A 1 92 ? 18.306 -6.615 -5.643 1.00 96.00 92 THR A O 1
ATOM 741 N N . LYS A 1 93 ? 16.188 -6.404 -6.378 1.00 96.62 93 LYS A N 1
ATOM 742 C CA . LYS A 1 93 ? 16.513 -6.360 -7.814 1.00 96.62 93 LYS A CA 1
ATOM 743 C C . LYS A 1 93 ? 15.982 -5.099 -8.501 1.00 96.62 93 LYS A C 1
ATOM 745 O O . LYS A 1 93 ? 14.847 -4.686 -8.273 1.00 96.62 93 LYS A O 1
ATOM 750 N N . TYR A 1 94 ? 16.777 -4.530 -9.404 1.00 97.19 94 TYR A N 1
ATOM 751 C CA . TYR A 1 94 ? 16.355 -3.475 -10.328 1.00 97.19 94 TYR A CA 1
ATOM 752 C C . TYR A 1 94 ? 15.910 -4.087 -11.659 1.00 97.19 94 TYR A C 1
ATOM 754 O O . TYR A 1 94 ? 16.660 -4.819 -12.302 1.00 97.19 94 TYR A O 1
ATOM 762 N N . LEU A 1 95 ? 14.689 -3.776 -12.089 1.00 97.19 95 LEU A N 1
ATOM 763 C CA . LEU A 1 95 ? 14.125 -4.267 -13.346 1.00 97.19 95 LEU A CA 1
ATOM 764 C C . LEU A 1 95 ? 14.442 -3.283 -14.475 1.00 97.19 95 LEU A C 1
ATOM 766 O O . LEU A 1 95 ? 13.826 -2.219 -14.567 1.00 97.19 95 LEU A O 1
ATOM 770 N N . VAL A 1 96 ? 15.381 -3.646 -15.345 1.00 96.88 96 VAL A N 1
ATOM 771 C CA . VAL A 1 96 ? 15.875 -2.771 -16.421 1.00 96.88 96 VAL A CA 1
ATOM 772 C C . VAL A 1 96 ? 15.230 -3.102 -17.763 1.00 96.88 96 VAL A C 1
ATOM 774 O O . VAL A 1 96 ? 14.916 -4.259 -18.052 1.00 96.88 96 VAL A O 1
ATOM 777 N N . LYS A 1 97 ? 14.967 -2.084 -18.588 1.00 95.94 97 LYS A N 1
ATOM 778 C CA . LYS A 1 97 ? 14.443 -2.307 -19.943 1.00 95.94 97 LYS A CA 1
ATOM 779 C C . LYS A 1 97 ? 15.518 -2.953 -20.816 1.00 95.94 97 LYS A C 1
ATOM 781 O O . LYS A 1 97 ? 16.704 -2.889 -20.517 1.00 95.94 97 LYS A O 1
ATOM 786 N N . GLU A 1 98 ? 15.089 -3.574 -21.907 1.00 92.94 98 GLU A N 1
ATOM 787 C CA . GLU A 1 98 ? 16.016 -4.116 -22.895 1.00 92.94 98 GLU A CA 1
ATOM 788 C C . GLU A 1 98 ? 16.943 -3.011 -23.428 1.00 92.94 98 GLU A C 1
ATOM 790 O O . GLU A 1 98 ? 16.474 -1.945 -23.824 1.00 92.94 98 GLU A O 1
ATOM 795 N N . GLY A 1 99 ? 18.254 -3.264 -23.398 1.00 93.00 99 GLY A N 1
ATOM 796 C CA . GLY A 1 99 ? 19.291 -2.307 -23.799 1.00 93.00 99 GLY A CA 1
ATOM 797 C C . GLY A 1 99 ? 19.778 -1.363 -22.693 1.00 93.00 99 GLY A C 1
ATOM 798 O O . GLY A 1 99 ? 20.861 -0.797 -22.839 1.00 93.00 99 GLY A O 1
ATOM 799 N N . ASP A 1 100 ? 19.049 -1.234 -21.580 1.00 94.94 100 ASP A N 1
ATOM 800 C CA . ASP A 1 100 ? 19.485 -0.438 -20.430 1.00 94.94 100 ASP A CA 1
ATOM 801 C C . ASP A 1 100 ? 20.396 -1.264 -19.512 1.00 94.94 100 ASP A C 1
ATOM 803 O O . ASP A 1 100 ? 20.146 -2.443 -19.252 1.00 94.94 100 ASP A O 1
ATOM 807 N N . VAL A 1 101 ? 21.444 -0.630 -18.978 1.00 94.69 101 VAL A N 1
ATOM 808 C CA . VAL A 1 101 ? 22.369 -1.248 -18.020 1.00 94.69 101 VAL A CA 1
ATOM 809 C C . VAL A 1 101 ? 22.671 -0.265 -16.893 1.00 94.69 101 VAL A C 1
ATOM 811 O O . VAL A 1 101 ? 23.121 0.857 -17.125 1.00 94.69 101 VAL A O 1
ATOM 814 N N . LEU A 1 102 ? 22.440 -0.697 -15.656 1.00 95.25 102 LEU A N 1
ATOM 815 C CA . LEU A 1 102 ? 22.851 -0.001 -14.439 1.00 95.25 102 LEU A CA 1
ATOM 816 C C . LEU A 1 102 ? 24.271 -0.427 -14.017 1.00 95.25 102 LEU A C 1
ATOM 818 O O . LEU A 1 102 ? 24.785 -1.436 -14.509 1.00 95.25 102 LEU A O 1
ATOM 822 N N . PRO A 1 103 ? 24.932 0.297 -13.093 1.00 96.12 103 PRO A N 1
ATOM 823 C CA . PRO A 1 103 ? 26.232 -0.113 -12.568 1.00 96.12 103 PRO A CA 1
ATOM 824 C C . PRO A 1 103 ? 26.229 -1.555 -12.043 1.00 96.12 103 PRO A C 1
ATOM 826 O O . PRO A 1 103 ? 25.281 -1.974 -11.386 1.00 96.12 103 PRO A O 1
ATOM 829 N N . ALA A 1 104 ? 27.324 -2.290 -12.260 1.00 91.31 104 ALA A N 1
ATOM 830 C CA . ALA A 1 104 ? 27.451 -3.701 -11.866 1.00 91.31 104 ALA A CA 1
ATOM 831 C C . ALA A 1 104 ? 27.341 -3.954 -10.347 1.00 91.31 104 ALA A C 1
ATOM 833 O O . ALA A 1 104 ? 27.172 -5.089 -9.916 1.00 91.31 104 ALA A O 1
ATOM 834 N N . SER A 1 105 ? 27.435 -2.902 -9.528 1.00 93.69 105 SER A N 1
ATOM 835 C CA . SER A 1 105 ? 27.197 -2.960 -8.083 1.00 93.69 105 SER A CA 1
ATOM 836 C C . SER A 1 105 ? 25.714 -3.064 -7.704 1.00 93.69 105 SER A C 1
ATOM 838 O O . SER A 1 105 ? 25.406 -3.343 -6.543 1.00 93.69 105 SER A O 1
ATOM 840 N N . LEU A 1 106 ? 24.798 -2.819 -8.646 1.00 94.38 106 LEU A N 1
ATOM 841 C CA . LEU A 1 106 ? 23.358 -2.954 -8.460 1.00 94.38 106 LEU A CA 1
ATOM 842 C C . LEU A 1 106 ? 22.891 -4.290 -9.037 1.00 94.38 106 LEU A C 1
ATOM 844 O O . LEU A 1 106 ? 23.086 -4.572 -10.218 1.00 94.38 106 LEU A O 1
ATOM 848 N N . ASN A 1 107 ? 22.242 -5.096 -8.200 1.00 95.38 107 ASN A N 1
ATOM 849 C CA . ASN A 1 107 ? 21.614 -6.339 -8.628 1.00 95.38 107 ASN A CA 1
ATOM 850 C C . ASN A 1 107 ? 20.448 -6.016 -9.571 1.00 95.38 107 ASN A C 1
ATOM 852 O O . ASN A 1 107 ? 19.462 -5.411 -9.153 1.00 95.38 107 ASN A O 1
ATOM 856 N N . GLN A 1 108 ? 20.574 -6.358 -10.849 1.00 96.12 108 GLN A N 1
ATOM 857 C CA . GLN A 1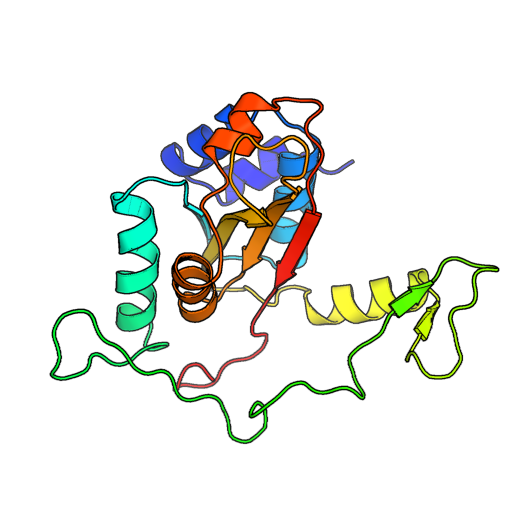 108 ? 19.621 -5.982 -11.889 1.00 96.12 108 GLN A CA 1
ATOM 858 C C . GLN A 1 108 ? 19.271 -7.183 -12.761 1.00 96.12 108 GLN A C 1
ATOM 860 O O . GLN A 1 108 ? 20.118 -8.039 -13.012 1.00 96.12 108 GLN A O 1
ATOM 865 N N . ILE A 1 109 ? 18.032 -7.219 -13.238 1.00 96.94 109 ILE A N 1
ATOM 866 C CA . ILE A 1 109 ? 17.513 -8.269 -14.118 1.00 96.94 109 ILE A CA 1
ATOM 867 C C . ILE A 1 109 ? 16.659 -7.655 -15.235 1.00 96.94 109 ILE A C 1
ATOM 869 O O . ILE A 1 109 ? 16.134 -6.545 -15.065 1.00 96.94 109 ILE A O 1
ATOM 873 N N . PRO A 1 110 ? 16.467 -8.354 -16.369 1.00 97.38 110 PRO A N 1
ATOM 874 C CA . PRO A 1 110 ? 15.551 -7.906 -17.407 1.00 97.38 110 PRO A CA 1
ATOM 875 C C . PRO A 1 110 ? 14.150 -7.656 -16.845 1.00 97.38 110 PRO A C 1
ATOM 877 O O . PRO A 1 110 ? 13.586 -8.477 -16.117 1.00 97.38 110 PRO A O 1
ATOM 880 N N . ARG A 1 111 ? 13.544 -6.525 -17.215 1.00 97.31 111 ARG A N 1
ATOM 881 C CA . ARG A 1 111 ? 12.256 -6.084 -16.666 1.00 97.31 111 ARG A CA 1
ATOM 882 C C . ARG A 1 111 ? 11.166 -7.138 -16.806 1.00 97.31 111 ARG A C 1
ATOM 884 O O . ARG A 1 111 ? 10.393 -7.326 -15.874 1.00 97.31 111 ARG A O 1
ATOM 891 N N . GLN A 1 112 ? 11.084 -7.804 -17.955 1.00 97.06 112 GLN A N 1
ATOM 892 C CA . GLN A 1 112 ? 10.024 -8.782 -18.183 1.00 97.06 112 GLN A CA 1
ATOM 893 C C . GLN A 1 112 ? 10.202 -10.041 -17.327 1.00 97.06 112 GLN A C 1
ATOM 895 O O . GLN A 1 112 ? 9.212 -10.577 -16.838 1.00 97.06 112 GLN A O 1
ATOM 900 N N . GLU A 1 113 ? 11.443 -10.471 -17.102 1.00 97.44 113 GLU A N 1
ATOM 901 C CA . GLU A 1 113 ? 11.763 -11.597 -16.223 1.00 97.44 113 GLU A CA 1
ATOM 902 C C . GLU A 1 113 ? 11.381 -11.279 -14.774 1.00 97.44 113 GLU A C 1
ATOM 904 O O . GLU A 1 113 ? 10.622 -12.026 -14.158 1.00 97.44 113 GLU A O 1
ATOM 909 N N . GLY A 1 114 ? 11.788 -10.109 -14.273 1.00 97.62 114 GLY A N 1
ATOM 910 C CA . GLY A 1 114 ? 11.453 -9.690 -12.912 1.00 97.62 114 GLY A CA 1
ATOM 911 C C . GLY A 1 114 ? 9.960 -9.490 -12.686 1.00 97.62 114 GLY A C 1
ATOM 912 O O . GLY A 1 114 ? 9.452 -9.816 -11.617 1.00 97.62 114 GLY A O 1
ATOM 913 N N . LEU A 1 115 ? 9.233 -9.000 -13.697 1.00 97.75 115 LEU A N 1
ATOM 914 C CA . LEU A 1 115 ? 7.776 -8.893 -13.626 1.00 97.75 115 LEU A CA 1
ATOM 915 C C . LEU A 1 115 ? 7.106 -10.267 -13.548 1.00 97.75 115 LEU A C 1
ATOM 917 O O . LEU A 1 115 ? 6.138 -10.411 -12.806 1.00 97.75 115 LEU A O 1
ATOM 921 N N . VAL A 1 116 ? 7.590 -11.266 -14.292 1.00 98.38 116 VAL A N 1
ATOM 922 C CA . VAL A 1 116 ? 7.066 -12.639 -14.207 1.00 98.38 116 VAL A CA 1
ATOM 923 C C . VAL A 1 116 ? 7.342 -13.233 -12.826 1.00 98.38 116 VAL A C 1
ATOM 925 O O . VAL A 1 116 ? 6.424 -13.783 -12.220 1.00 98.38 116 VAL A O 1
ATOM 928 N N . GLU A 1 117 ? 8.562 -13.071 -12.311 1.00 97.88 117 GLU A N 1
ATOM 929 C CA . GLU A 1 117 ? 8.966 -13.551 -10.984 1.00 97.88 117 GLU A CA 1
ATOM 930 C C . GLU A 1 117 ? 8.096 -12.939 -9.875 1.00 97.88 117 GLU A C 1
ATOM 932 O O . GLU A 1 117 ? 7.384 -13.661 -9.173 1.00 97.88 117 GLU A O 1
ATOM 937 N N . VAL A 1 118 ? 8.081 -11.606 -9.751 1.00 97.81 118 VAL A N 1
ATOM 938 C CA . VAL A 1 118 ? 7.388 -10.926 -8.644 1.00 97.81 118 VAL A CA 1
ATOM 939 C C . VAL A 1 118 ? 5.872 -11.103 -8.717 1.00 97.81 118 VAL A C 1
ATOM 941 O O . VAL A 1 118 ? 5.224 -11.322 -7.695 1.00 97.81 118 VAL A O 1
ATOM 944 N N . ARG A 1 119 ? 5.279 -11.082 -9.920 1.00 98.31 119 ARG A N 1
ATOM 945 C CA . ARG A 1 119 ? 3.836 -11.328 -10.073 1.00 98.31 119 ARG A CA 1
ATOM 946 C C . ARG A 1 119 ? 3.485 -12.788 -9.802 1.00 98.31 119 ARG A C 1
ATOM 948 O O . ARG A 1 119 ? 2.390 -13.055 -9.323 1.00 98.31 119 ARG A O 1
ATOM 955 N N . GLY A 1 120 ? 4.395 -13.725 -10.072 1.00 98.31 120 GLY A N 1
ATOM 956 C CA . GLY A 1 120 ? 4.238 -15.123 -9.677 1.00 98.31 120 GLY A CA 1
ATOM 957 C C . GLY A 1 120 ? 4.164 -15.285 -8.158 1.00 98.31 120 GLY A C 1
ATOM 958 O O . GLY A 1 120 ? 3.277 -15.981 -7.673 1.00 98.31 120 GLY A O 1
ATOM 959 N N . LEU A 1 121 ? 5.039 -14.594 -7.421 1.00 97.88 121 LEU A N 1
ATOM 960 C CA . LEU A 1 121 ? 5.063 -14.604 -5.952 1.00 97.88 121 LEU A CA 1
ATOM 961 C C . LEU A 1 121 ? 3.831 -13.929 -5.329 1.00 97.88 121 LEU A C 1
ATOM 963 O O . LEU A 1 121 ? 3.309 -14.409 -4.328 1.00 97.88 121 LEU A O 1
ATOM 967 N N . LEU A 1 122 ? 3.351 -12.837 -5.929 1.00 98.56 122 LEU A N 1
ATOM 968 C CA . LEU A 1 122 ? 2.189 -12.084 -5.441 1.00 98.56 122 LEU A CA 1
ATOM 969 C C . LEU A 1 122 ? 0.844 -12.733 -5.787 1.00 98.56 122 LEU A C 1
ATOM 971 O O . LEU A 1 122 ? -0.187 -12.343 -5.235 1.00 98.56 122 LEU A O 1
ATOM 975 N N . LYS A 1 123 ? 0.827 -13.708 -6.701 1.00 98.50 123 LYS A N 1
ATOM 976 C CA . LYS A 1 123 ? -0.411 -14.343 -7.146 1.00 98.50 123 LYS A CA 1
ATOM 977 C C . LYS A 1 123 ? -1.131 -15.017 -5.978 1.00 98.50 123 LYS A C 1
ATOM 979 O O . LYS A 1 123 ? -0.577 -15.901 -5.332 1.00 98.50 123 LYS A O 1
ATOM 984 N N . ASP A 1 124 ? -2.387 -14.628 -5.757 1.00 98.31 124 ASP A N 1
ATOM 985 C CA . ASP A 1 124 ? -3.241 -15.113 -4.664 1.00 98.31 124 ASP A CA 1
ATOM 986 C C . ASP A 1 124 ? -2.644 -14.913 -3.253 1.00 98.31 124 ASP A C 1
ATOM 988 O O . ASP A 1 124 ? -3.129 -15.508 -2.286 1.00 98.31 124 ASP A O 1
ATOM 992 N N . ALA A 1 125 ? -1.609 -14.073 -3.112 1.00 98.25 125 ALA A N 1
ATOM 993 C CA . ALA A 1 125 ? -0.882 -13.919 -1.857 1.00 98.25 125 ALA A CA 1
ATOM 994 C C . ALA A 1 125 ? -1.787 -13.420 -0.724 1.00 98.25 125 ALA A C 1
ATOM 996 O O . ALA A 1 125 ? -1.636 -13.866 0.403 1.00 98.25 125 ALA A O 1
ATOM 997 N N . MET A 1 126 ? -2.788 -12.589 -1.021 1.00 98.44 126 MET A N 1
ATOM 998 C CA . MET A 1 126 ? -3.677 -11.969 -0.031 1.00 98.44 126 MET A CA 1
ATOM 999 C C . MET A 1 126 ? -4.956 -12.774 0.239 1.00 98.44 126 MET A C 1
ATOM 1001 O O . MET A 1 126 ? -5.890 -12.261 0.860 1.00 98.44 126 MET A O 1
ATOM 1005 N N . LYS A 1 127 ? -5.054 -14.025 -0.224 1.00 97.19 127 LYS A N 1
ATOM 1006 C CA . LYS A 1 127 ? -6.272 -14.826 -0.059 1.00 97.19 127 LYS A CA 1
ATOM 1007 C C . LYS A 1 127 ? -6.661 -14.966 1.418 1.00 97.19 127 LYS A C 1
ATOM 1009 O O . LYS A 1 127 ? -5.883 -15.449 2.233 1.00 97.19 127 LYS A O 1
ATOM 1014 N N . GLY A 1 128 ? -7.897 -14.580 1.742 1.00 96.25 128 GLY A N 1
ATOM 1015 C CA . GLY A 1 128 ? -8.410 -14.588 3.120 1.00 96.25 128 GLY A CA 1
ATOM 1016 C C . GLY A 1 128 ? -7.928 -13.415 3.983 1.00 96.25 128 GLY A C 1
ATOM 1017 O O . GLY A 1 128 ? -8.194 -13.399 5.179 1.00 96.25 128 GLY A O 1
ATOM 1018 N N . ARG A 1 129 ? -7.219 -12.443 3.396 1.00 96.94 129 ARG A N 1
ATOM 1019 C CA . ARG A 1 129 ? -6.742 -11.231 4.068 1.00 96.94 129 ARG A CA 1
ATOM 1020 C C . ARG A 1 129 ? -7.385 -9.979 3.483 1.00 96.94 129 ARG A C 1
ATOM 1022 O O . ARG A 1 129 ? -7.977 -9.991 2.401 1.00 96.94 129 ARG A O 1
ATOM 1029 N N . THR A 1 130 ? -7.274 -8.889 4.234 1.00 98.44 130 THR A N 1
ATOM 1030 C CA . THR A 1 130 ? -7.674 -7.555 3.776 1.00 98.44 130 THR A CA 1
ATOM 1031 C C . THR A 1 130 ? -6.513 -6.922 3.032 1.00 98.44 130 THR A C 1
ATOM 1033 O O . THR A 1 130 ? -5.411 -6.888 3.564 1.00 98.44 130 THR A O 1
ATOM 1036 N N . MET A 1 131 ? -6.762 -6.397 1.835 1.00 98.88 131 MET A N 1
ATOM 1037 C CA . MET A 1 131 ? -5.822 -5.478 1.199 1.00 98.88 131 MET A CA 1
ATOM 1038 C C . MET A 1 131 ? -6.157 -4.051 1.629 1.00 98.88 131 MET A C 1
ATOM 1040 O O . MET A 1 131 ? -7.306 -3.619 1.542 1.00 98.88 131 MET A O 1
ATOM 1044 N N . ILE A 1 132 ? -5.151 -3.321 2.073 1.00 98.88 132 ILE A N 1
ATOM 1045 C CA . ILE A 1 132 ? -5.240 -1.962 2.582 1.00 98.88 132 ILE A CA 1
ATOM 1046 C C . ILE A 1 132 ? -4.643 -1.039 1.525 1.00 98.88 132 ILE A C 1
ATOM 1048 O O . ILE A 1 132 ? -3.502 -1.231 1.102 1.00 98.88 132 ILE A O 1
ATOM 1052 N N . VAL A 1 133 ? -5.412 -0.042 1.094 1.00 98.88 133 VAL A N 1
ATOM 1053 C CA . VAL A 1 133 ? -4.955 1.003 0.174 1.00 98.88 133 VAL A CA 1
ATOM 1054 C C . VAL A 1 133 ? -4.609 2.244 0.989 1.00 98.88 133 VAL A C 1
ATOM 1056 O O . VAL A 1 133 ? -5.487 2.834 1.627 1.00 98.88 133 VAL A O 1
ATOM 1059 N N . ARG A 1 134 ? -3.332 2.631 0.966 1.00 98.69 134 ARG A N 1
ATOM 1060 C CA . ARG A 1 134 ? -2.775 3.793 1.668 1.00 98.69 134 ARG A CA 1
ATOM 1061 C C . ARG A 1 134 ? -2.308 4.858 0.689 1.00 98.69 134 ARG A C 1
ATOM 1063 O O . ARG A 1 134 ? -1.873 4.560 -0.423 1.00 98.69 134 ARG A O 1
ATOM 1070 N N . PHE A 1 135 ? -2.376 6.108 1.135 1.00 98.38 135 PHE A N 1
ATOM 1071 C CA . PHE A 1 135 ? -1.994 7.281 0.357 1.00 98.38 135 PHE A CA 1
ATOM 1072 C C . PHE A 1 135 ? -1.005 8.110 1.156 1.00 98.38 135 PHE A C 1
ATOM 1074 O O . PHE A 1 135 ? -1.297 8.512 2.280 1.00 98.38 135 PHE A O 1
ATOM 1081 N N . LEU A 1 136 ? 0.156 8.373 0.570 1.00 97.88 136 LEU A N 1
ATOM 1082 C CA . LEU A 1 136 ? 1.283 8.976 1.273 1.00 97.88 136 LEU A CA 1
ATOM 1083 C C . LEU A 1 136 ? 1.856 10.143 0.468 1.00 97.88 136 LEU A C 1
ATOM 1085 O O . LEU A 1 136 ? 1.619 10.274 -0.735 1.00 97.88 136 LEU A O 1
ATOM 1089 N N . SER A 1 137 ? 2.647 10.976 1.130 1.00 97.19 137 SER A N 1
ATOM 1090 C CA . SER A 1 137 ? 3.462 12.011 0.502 1.00 97.19 137 SER A CA 1
ATOM 1091 C C . SER A 1 137 ? 4.907 11.902 0.977 1.00 97.19 137 SER A C 1
ATOM 1093 O O . SER A 1 137 ? 5.202 12.080 2.166 1.00 97.19 137 SER A O 1
ATOM 1095 N N . LEU A 1 138 ? 5.832 11.684 0.038 1.00 95.94 138 LEU A N 1
ATOM 1096 C CA . LEU A 1 138 ? 7.249 11.933 0.283 1.00 95.94 138 LEU A CA 1
ATOM 1097 C C . LEU A 1 138 ? 7.484 13.441 0.240 1.00 95.94 138 LEU A C 1
ATOM 1099 O O . LEU A 1 138 ? 7.250 14.102 -0.772 1.00 95.94 138 LEU A O 1
ATOM 1103 N N . GLY A 1 139 ? 7.958 13.983 1.357 1.00 93.19 139 GLY A N 1
ATOM 1104 C CA . GLY A 1 139 ? 8.081 15.425 1.551 1.00 93.19 139 GLY A CA 1
ATOM 1105 C C . GLY A 1 139 ? 6.778 16.088 2.025 1.00 93.19 139 GLY A C 1
ATOM 1106 O O . GLY A 1 139 ? 5.750 15.422 2.174 1.00 93.19 139 GLY A O 1
ATOM 1107 N N . PRO A 1 140 ? 6.822 17.391 2.359 1.00 93.12 140 PRO A N 1
ATOM 1108 C CA . PRO A 1 140 ? 5.665 18.120 2.868 1.00 93.12 140 PRO A CA 1
ATOM 1109 C C . PRO A 1 140 ? 4.528 18.155 1.851 1.00 93.12 140 PRO A C 1
ATOM 1111 O O . PRO A 1 140 ? 4.748 18.532 0.699 1.00 93.12 140 PRO A O 1
ATOM 1114 N N . ALA A 1 141 ? 3.312 17.829 2.295 1.00 88.12 141 ALA A N 1
ATOM 1115 C CA . ALA A 1 141 ? 2.143 17.950 1.443 1.00 88.12 141 ALA A CA 1
ATOM 1116 C C . ALA A 1 141 ? 1.995 19.388 0.926 1.00 88.12 141 ALA A C 1
ATOM 1118 O O . ALA A 1 141 ? 2.403 20.351 1.578 1.00 88.12 141 ALA A O 1
ATOM 1119 N N . ASN A 1 142 ? 1.416 19.538 -0.263 1.00 86.69 142 ASN A N 1
ATOM 1120 C CA . ASN A 1 142 ? 1.274 20.825 -0.957 1.00 86.69 142 ASN A CA 1
ATOM 1121 C C . ASN A 1 142 ? 2.573 21.483 -1.452 1.00 86.69 142 ASN A C 1
ATOM 1123 O O . ASN A 1 142 ? 2.500 22.556 -2.047 1.00 86.69 142 ASN A O 1
ATOM 1127 N N . SER A 1 143 ? 3.727 20.837 -1.291 1.00 92.06 143 SER A N 1
ATOM 1128 C CA . SER A 1 143 ? 4.972 21.265 -1.930 1.00 92.06 143 SER A CA 1
ATOM 1129 C C . SER A 1 143 ? 5.005 20.883 -3.412 1.00 92.06 143 SER A C 1
ATOM 1131 O O . SER A 1 143 ? 4.495 19.834 -3.800 1.00 92.06 143 SER A O 1
ATOM 1133 N N . VAL A 1 144 ? 5.678 21.692 -4.234 1.00 90.00 144 VAL A N 1
ATOM 1134 C CA . VAL A 1 144 ? 6.002 21.349 -5.634 1.00 90.00 144 VAL A CA 1
ATOM 1135 C C . VAL A 1 144 ? 6.996 20.187 -5.744 1.00 90.00 144 VAL A C 1
ATOM 1137 O O . VAL A 1 144 ? 7.101 19.568 -6.794 1.00 90.00 144 VAL A O 1
ATOM 1140 N N . PHE A 1 145 ? 7.710 19.885 -4.656 1.00 91.50 145 PHE A N 1
ATOM 1141 C CA . PHE A 1 145 ? 8.642 18.758 -4.562 1.00 91.50 145 PHE A CA 1
ATOM 1142 C C . PHE A 1 145 ? 8.014 17.515 -3.926 1.00 91.50 145 PHE A C 1
ATOM 1144 O O . PHE A 1 145 ? 8.711 16.528 -3.702 1.00 91.50 145 PHE A O 1
ATOM 1151 N N . ALA A 1 146 ? 6.733 17.574 -3.558 1.00 94.75 146 ALA A N 1
ATOM 1152 C CA . ALA A 1 146 ? 6.071 16.443 -2.933 1.00 94.75 146 ALA A CA 1
ATOM 1153 C C . ALA A 1 146 ? 5.851 15.332 -3.962 1.00 94.75 146 ALA A C 1
ATOM 1155 O O . ALA A 1 146 ? 5.339 15.595 -5.050 1.00 94.75 146 ALA A O 1
ATOM 1156 N N . ILE A 1 147 ? 6.192 14.098 -3.596 1.00 96.50 147 ILE A N 1
ATOM 1157 C CA . ILE A 1 147 ? 5.956 12.918 -4.433 1.00 96.50 147 ILE A CA 1
ATOM 1158 C C . ILE A 1 147 ? 4.800 12.140 -3.797 1.00 96.50 147 ILE A C 1
ATOM 1160 O O . ILE A 1 147 ? 4.994 11.532 -2.740 1.00 96.50 147 ILE A O 1
ATOM 1164 N N . PRO A 1 148 ? 3.592 12.175 -4.389 1.00 97.44 148 PRO A N 1
ATOM 1165 C CA . PRO A 1 148 ? 2.472 11.372 -3.924 1.00 97.44 148 PRO A CA 1
ATOM 1166 C C . PRO A 1 148 ? 2.760 9.885 -4.113 1.00 97.44 148 PRO A C 1
ATOM 1168 O O . PRO A 1 148 ? 3.366 9.486 -5.111 1.00 97.44 148 PRO A O 1
ATOM 1171 N N . CYS A 1 149 ? 2.283 9.055 -3.196 1.00 98.19 149 CYS A N 1
ATOM 1172 C CA . CYS A 1 149 ? 2.396 7.608 -3.300 1.00 98.19 149 CYS A CA 1
ATOM 1173 C C . CYS A 1 149 ? 1.057 6.932 -3.016 1.00 98.19 149 CYS A C 1
ATOM 1175 O O . CYS A 1 149 ? 0.265 7.411 -2.202 1.00 98.19 149 CYS A O 1
ATOM 1177 N N . VAL A 1 150 ? 0.835 5.803 -3.680 1.00 98.75 150 VAL A N 1
ATOM 1178 C CA . VAL A 1 150 ? -0.257 4.874 -3.397 1.00 98.75 150 VAL A CA 1
ATOM 1179 C C . VAL A 1 150 ? 0.368 3.527 -3.082 1.00 98.75 150 VAL A C 1
ATOM 1181 O O . VAL A 1 150 ? 1.108 2.985 -3.904 1.00 98.75 150 VAL A O 1
ATOM 1184 N N . GLU A 1 151 ? 0.058 2.985 -1.914 1.00 98.81 151 GLU A N 1
ATOM 1185 C CA . GLU A 1 151 ? 0.532 1.673 -1.492 1.00 98.81 151 GLU A CA 1
ATOM 1186 C C . GLU A 1 151 ? -0.641 0.719 -1.278 1.00 98.81 151 GLU A C 1
ATOM 1188 O O . GLU A 1 151 ? -1.647 1.085 -0.675 1.00 98.81 151 GLU A O 1
ATOM 1193 N N . CYS A 1 152 ? -0.520 -0.500 -1.796 1.00 98.88 152 CYS A N 1
ATOM 1194 C CA . CYS A 1 152 ? -1.403 -1.617 -1.480 1.00 98.88 152 CYS A CA 1
ATOM 1195 C C . CYS A 1 152 ? -0.610 -2.635 -0.660 1.00 98.88 152 CYS A C 1
ATOM 1197 O O . CYS A 1 152 ? 0.412 -3.122 -1.134 1.00 98.88 152 CYS A O 1
ATOM 1199 N N . THR A 1 153 ? -1.086 -2.964 0.537 1.00 98.88 153 THR A N 1
ATOM 1200 C CA . THR A 1 153 ? -0.445 -3.913 1.463 1.00 98.88 153 THR A CA 1
ATOM 1201 C C . THR A 1 153 ? -1.497 -4.804 2.116 1.00 98.88 153 THR A C 1
ATOM 1203 O O . THR A 1 153 ? -2.657 -4.417 2.194 1.00 98.88 153 THR A O 1
ATOM 1206 N N . ASP A 1 154 ? -1.130 -5.989 2.587 1.00 98.56 154 ASP A N 1
ATOM 1207 C CA . ASP A 1 154 ? -1.991 -6.851 3.408 1.00 98.56 154 ASP A CA 1
ATOM 1208 C C . ASP A 1 154 ? -1.538 -6.971 4.868 1.00 98.56 154 ASP A C 1
ATOM 1210 O O . ASP A 1 154 ? -2.066 -7.817 5.590 1.00 98.56 154 ASP A O 1
ATOM 1214 N N . SER A 1 155 ? -0.601 -6.118 5.296 1.00 98.19 155 SER A N 1
ATOM 1215 C CA . SER A 1 155 ? -0.168 -6.007 6.690 1.00 98.19 155 SER A CA 1
ATOM 1216 C C . SER A 1 155 ? -0.647 -4.722 7.340 1.00 98.19 155 SER A C 1
ATOM 1218 O O . SER A 1 155 ? -0.407 -3.607 6.856 1.00 98.19 155 SER A O 1
ATOM 1220 N N . TRP A 1 156 ? -1.288 -4.895 8.490 1.00 98.06 156 TRP A N 1
ATOM 1221 C CA . TRP A 1 156 ? -1.700 -3.802 9.351 1.00 98.06 156 TRP A CA 1
ATOM 1222 C C . TRP A 1 156 ? -0.525 -3.167 10.094 1.00 98.06 156 TRP A C 1
ATOM 1224 O O . TRP A 1 156 ? -0.547 -1.953 10.289 1.00 98.06 156 TRP A O 1
ATOM 1234 N N . TYR A 1 157 ? 0.516 -3.934 10.427 1.00 97.44 157 TYR A N 1
ATOM 1235 C CA . TYR A 1 157 ? 1.787 -3.413 10.938 1.00 97.44 157 TYR A CA 1
ATOM 1236 C C . TYR A 1 157 ? 2.445 -2.454 9.937 1.00 97.44 157 TYR A C 1
ATOM 1238 O O . TYR A 1 157 ? 2.824 -1.338 10.306 1.00 97.44 157 TYR A O 1
ATOM 1246 N N . VAL A 1 158 ? 2.514 -2.833 8.655 1.00 98.00 158 VAL A N 1
ATOM 1247 C CA . VAL A 1 158 ? 3.008 -1.940 7.598 1.00 98.00 158 VAL A CA 1
ATOM 1248 C C . VAL A 1 158 ? 2.112 -0.708 7.510 1.00 98.00 158 VAL A C 1
ATOM 1250 O O . VAL A 1 158 ? 2.616 0.407 7.597 1.00 98.00 158 VAL A O 1
ATOM 1253 N N . SER A 1 159 ? 0.786 -0.881 7.437 1.00 98.44 159 SER A N 1
ATOM 1254 C CA . SER A 1 159 ? -0.163 0.243 7.373 1.00 98.44 159 SER A CA 1
ATOM 1255 C C . SER A 1 159 ? 0.001 1.242 8.526 1.00 98.44 15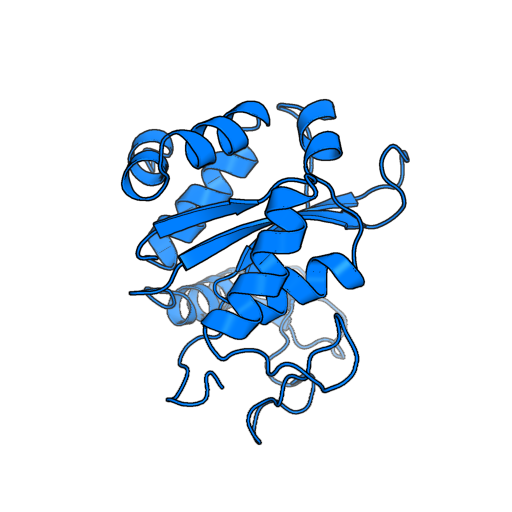9 SER A C 1
ATOM 1257 O O . SER A 1 159 ? -0.005 2.449 8.288 1.00 98.44 159 SER A O 1
ATOM 1259 N N . HIS A 1 160 ? 0.179 0.756 9.757 1.00 98.06 160 HIS A N 1
ATOM 1260 C CA . HIS A 1 160 ? 0.418 1.588 10.938 1.00 98.06 160 HIS A CA 1
ATOM 1261 C C . HIS A 1 160 ? 1.805 2.243 10.910 1.00 98.06 160 HIS A C 1
ATOM 1263 O O . HIS A 1 160 ? 1.935 3.427 11.214 1.00 98.06 160 HIS A O 1
ATOM 1269 N N . SER A 1 161 ? 2.842 1.522 10.484 1.00 97.81 161 SER A N 1
ATOM 1270 C CA . SER A 1 161 ? 4.194 2.076 10.338 1.00 97.81 161 SER A CA 1
ATOM 1271 C C . SER A 1 161 ? 4.245 3.206 9.309 1.00 97.81 161 SER A C 1
ATOM 1273 O O . SER A 1 161 ? 4.970 4.186 9.503 1.00 97.81 161 SER A O 1
ATOM 1275 N N . LEU A 1 162 ? 3.438 3.126 8.246 1.00 97.75 162 LEU A N 1
ATOM 1276 C CA . LEU A 1 162 ? 3.327 4.197 7.257 1.00 97.75 162 LEU A CA 1
ATOM 1277 C C . LEU A 1 162 ? 2.834 5.516 7.878 1.00 97.75 162 LEU A C 1
ATOM 1279 O O . LEU A 1 162 ? 3.330 6.572 7.486 1.00 97.75 162 LEU A O 1
ATOM 1283 N N . ASP A 1 163 ? 1.950 5.466 8.882 1.00 96.00 163 ASP A N 1
ATOM 1284 C CA . ASP A 1 163 ? 1.461 6.656 9.604 1.00 96.00 163 ASP A CA 1
ATOM 1285 C C . ASP A 1 163 ? 2.556 7.357 10.419 1.00 96.00 163 ASP A C 1
ATOM 1287 O O . ASP A 1 163 ? 2.486 8.560 10.671 1.00 96.00 163 ASP A O 1
ATOM 1291 N N . LEU A 1 164 ? 3.573 6.604 10.846 1.00 95.38 164 LEU A N 1
ATOM 1292 C CA . LEU A 1 164 ? 4.693 7.116 11.636 1.00 95.38 164 LEU A CA 1
ATOM 1293 C C . LEU A 1 164 ? 5.823 7.650 10.751 1.00 95.38 164 LEU A C 1
ATOM 1295 O O . LEU A 1 164 ? 6.496 8.618 11.110 1.00 95.38 164 LEU A O 1
ATOM 1299 N N . LEU A 1 165 ? 6.059 6.995 9.613 1.00 96.19 165 LEU A N 1
ATOM 1300 C CA . LEU A 1 165 ? 7.212 7.249 8.747 1.00 96.19 165 LEU A CA 1
ATOM 1301 C C . LEU A 1 165 ? 6.922 8.265 7.639 1.00 96.19 165 LEU A C 1
ATOM 1303 O O . LEU A 1 165 ? 7.837 8.957 7.180 1.00 96.19 165 LEU A O 1
ATOM 1307 N N . TYR A 1 166 ? 5.666 8.373 7.210 1.00 96.00 166 TYR A N 1
ATOM 1308 C CA . TYR A 1 166 ? 5.262 9.196 6.077 1.00 96.00 166 TYR A CA 1
ATOM 1309 C C . TYR A 1 166 ? 4.169 10.192 6.459 1.00 96.00 166 TYR A C 1
ATOM 1311 O O . TYR A 1 166 ? 3.528 10.108 7.501 1.00 96.00 166 TYR A O 1
ATOM 1319 N N . ARG A 1 167 ? 3.967 11.190 5.595 1.00 95.88 167 ARG A N 1
ATOM 1320 C CA . ARG A 1 167 ? 2.833 12.114 5.710 1.00 95.88 167 ARG A CA 1
ATOM 1321 C C . ARG A 1 167 ? 1.652 11.552 4.928 1.00 95.88 167 ARG A C 1
ATOM 1323 O O . ARG A 1 167 ? 1.869 10.990 3.854 1.00 95.88 167 ARG A O 1
ATOM 1330 N N . GLY A 1 168 ? 0.433 11.782 5.417 1.00 95.75 168 GLY A N 1
ATOM 1331 C CA . GLY A 1 168 ? -0.795 11.492 4.672 1.00 95.75 168 GLY A CA 1
ATOM 1332 C C . GLY A 1 168 ? -0.806 12.173 3.299 1.00 95.75 168 GLY A C 1
ATOM 1333 O O . GLY A 1 168 ? -0.295 13.289 3.138 1.00 95.75 168 GLY A O 1
ATOM 1334 N N . GLY A 1 169 ? -1.319 11.466 2.295 1.00 96.75 169 GLY A N 1
ATOM 1335 C CA . GLY A 1 169 ? -1.285 11.876 0.891 1.00 96.75 169 GLY A CA 1
ATOM 1336 C C . GLY A 1 169 ? -2.633 11.831 0.176 1.00 96.75 169 GLY A C 1
ATOM 1337 O O . GLY A 1 169 ? -2.685 12.181 -1.008 1.00 96.75 169 GLY A O 1
ATOM 1338 N N . TYR A 1 170 ? -3.717 11.425 0.841 1.00 97.88 170 TYR A N 1
ATOM 1339 C CA . TYR A 1 170 ? -5.020 11.269 0.191 1.00 97.88 170 TYR A CA 1
ATOM 1340 C C . TYR A 1 170 ? -5.549 12.608 -0.339 1.00 97.88 170 TYR A C 1
ATOM 1342 O O . TYR A 1 170 ? -5.873 12.730 -1.525 1.00 97.88 170 TYR A O 1
ATOM 1350 N N . GLU A 1 171 ? -5.563 13.651 0.493 1.00 96.62 171 GLU A N 1
ATOM 1351 C CA . GLU A 1 171 ? -6.034 14.976 0.072 1.00 96.62 171 GLU A CA 1
ATOM 1352 C C . GLU A 1 171 ? -5.091 15.621 -0.961 1.00 96.62 171 GLU A C 1
ATOM 1354 O O . GLU A 1 171 ? -5.532 16.348 -1.858 1.00 96.62 171 GLU A O 1
ATOM 1359 N N . GLN A 1 172 ? -3.796 15.287 -0.926 1.00 95.25 172 GLN A N 1
ATOM 1360 C CA . GLN A 1 172 ? -2.854 15.705 -1.963 1.00 95.25 172 GLN A CA 1
ATOM 1361 C C . GLN A 1 172 ? -3.195 15.090 -3.326 1.00 95.25 172 GLN A C 1
ATOM 1363 O O . GLN A 1 172 ? -3.259 15.829 -4.312 1.00 95.25 172 GLN A O 1
ATOM 1368 N N . LEU A 1 173 ? -3.437 13.780 -3.391 1.00 96.69 173 LEU A N 1
ATOM 1369 C CA . LEU A 1 173 ? -3.836 13.097 -4.626 1.00 96.69 173 LEU A CA 1
ATOM 1370 C C . LEU A 1 173 ? -5.179 13.609 -5.145 1.00 96.69 173 LEU A C 1
ATOM 1372 O O . LEU A 1 173 ? -5.318 13.883 -6.335 1.00 96.69 173 LEU A O 1
ATOM 1376 N N . LYS A 1 174 ? -6.146 13.828 -4.254 1.00 96.50 174 LYS A N 1
ATOM 1377 C CA . LYS A 1 174 ? -7.466 14.370 -4.601 1.00 96.50 174 LYS A CA 1
ATOM 1378 C C . LYS A 1 174 ? -7.393 15.756 -5.245 1.00 96.50 174 LYS A C 1
ATOM 1380 O O . LYS A 1 174 ? -8.147 16.047 -6.180 1.00 96.50 174 LYS A O 1
ATOM 1385 N N . ARG A 1 175 ? -6.480 16.601 -4.758 1.00 94.62 175 ARG A N 1
ATOM 1386 C CA . ARG A 1 175 ? -6.198 17.930 -5.315 1.00 94.62 175 ARG A CA 1
ATOM 1387 C C . ARG A 1 175 ? -5.487 17.864 -6.664 1.00 94.62 175 ARG A C 1
ATOM 1389 O O . ARG A 1 175 ? -5.813 18.667 -7.532 1.00 94.62 175 ARG A O 1
ATOM 1396 N N . LEU A 1 176 ? -4.541 16.940 -6.838 1.00 94.75 176 LEU A N 1
ATOM 1397 C CA . LEU A 1 176 ? -3.896 16.710 -8.137 1.00 94.75 176 LEU A CA 1
ATOM 1398 C C . LEU A 1 176 ? -4.896 16.183 -9.177 1.00 94.75 176 LEU A C 1
ATOM 1400 O O . LEU A 1 176 ? -4.797 16.516 -10.355 1.00 94.75 176 LEU A O 1
ATOM 1404 N N . GLY A 1 177 ? -5.887 15.408 -8.732 1.00 95.38 177 GLY A N 1
ATOM 1405 C CA . GLY A 1 177 ? -6.999 14.953 -9.554 1.00 95.38 177 GLY A CA 1
ATOM 1406 C C . GLY A 1 177 ? -6.570 13.959 -10.646 1.00 95.38 177 GLY A C 1
ATOM 1407 O O . GLY A 1 177 ? -5.674 13.140 -10.409 1.00 95.38 177 GLY A O 1
ATOM 1408 N N . PRO A 1 178 ? -7.211 13.991 -11.831 1.00 96.94 178 PRO A N 1
ATOM 1409 C CA . PRO A 1 178 ? -7.076 12.943 -12.848 1.00 96.94 178 PRO A CA 1
ATOM 1410 C C . PRO A 1 178 ? -5.662 12.774 -13.402 1.00 96.94 178 PRO A C 1
ATOM 1412 O O . PRO A 1 178 ? -5.215 11.648 -13.621 1.00 96.94 178 PRO A O 1
ATOM 1415 N N . ASP A 1 179 ? -4.934 13.877 -13.556 1.00 94.25 179 ASP A N 1
ATOM 1416 C CA . ASP A 1 179 ? -3.606 13.883 -14.174 1.00 94.25 179 ASP A CA 1
ATOM 1417 C C . ASP A 1 179 ? -2.470 13.782 -13.147 1.00 94.25 179 ASP A C 1
ATOM 1419 O O . ASP A 1 179 ? -1.296 13.724 -13.514 1.00 94.25 179 ASP A O 1
ATOM 1423 N N . GLY A 1 180 ? -2.808 13.688 -11.856 1.00 94.56 180 GLY A N 1
ATOM 1424 C CA . GLY A 1 180 ? -1.840 13.550 -10.774 1.00 94.56 180 GLY A CA 1
ATOM 1425 C C . GLY A 1 180 ? -0.944 12.328 -10.943 1.00 94.56 180 GLY A C 1
ATOM 1426 O O . GLY A 1 180 ? -1.433 11.199 -11.040 1.00 94.56 180 GLY A O 1
ATOM 1427 N N . GLU A 1 181 ? 0.366 12.554 -10.976 1.00 95.56 181 GLU A N 1
ATOM 1428 C CA . GLU A 1 181 ? 1.359 11.485 -10.928 1.00 95.56 181 GLU A CA 1
ATOM 1429 C C . GLU A 1 181 ? 1.551 10.984 -9.499 1.00 95.56 181 GLU A C 1
ATOM 1431 O O . GLU A 1 181 ? 1.388 11.725 -8.527 1.00 95.56 181 GLU A O 1
ATOM 1436 N N . PHE A 1 182 ? 1.893 9.707 -9.376 1.00 97.75 182 PHE A N 1
ATOM 1437 C CA . PHE A 1 182 ? 2.137 9.065 -8.097 1.00 97.75 182 PHE A CA 1
ATOM 1438 C C . PHE A 1 182 ? 3.108 7.901 -8.263 1.00 97.75 182 PHE A C 1
ATOM 1440 O O . PHE A 1 182 ? 3.203 7.292 -9.331 1.00 97.75 182 PHE A O 1
ATOM 1447 N N . PHE A 1 183 ? 3.806 7.580 -7.182 1.00 97.81 183 PHE A N 1
ATOM 1448 C CA . PHE A 1 183 ? 4.574 6.352 -7.065 1.00 97.81 183 PHE A CA 1
ATOM 1449 C C . PHE A 1 183 ? 3.671 5.226 -6.547 1.00 97.81 183 PHE A C 1
ATOM 1451 O O . PHE A 1 183 ? 2.940 5.421 -5.577 1.00 97.81 183 PHE A O 1
ATOM 1458 N N . ALA A 1 184 ? 3.692 4.067 -7.201 1.00 98.31 184 ALA A N 1
ATOM 1459 C CA . ALA A 1 184 ? 2.831 2.937 -6.865 1.00 98.31 184 ALA A CA 1
ATOM 1460 C C . ALA A 1 184 ? 3.647 1.808 -6.229 1.00 98.31 184 ALA A C 1
ATOM 1462 O O . ALA A 1 184 ? 4.595 1.315 -6.844 1.00 98.31 184 ALA A O 1
ATOM 1463 N N . THR A 1 185 ? 3.243 1.372 -5.038 1.00 98.56 185 THR A N 1
ATOM 1464 C CA . THR A 1 185 ? 3.887 0.279 -4.299 1.00 98.56 185 THR A CA 1
ATOM 1465 C C . THR A 1 185 ? 2.876 -0.834 -4.051 1.00 98.56 185 THR A C 1
ATOM 1467 O O . THR A 1 185 ? 1.814 -0.597 -3.482 1.00 98.56 185 THR A O 1
ATOM 1470 N N . LEU A 1 186 ? 3.192 -2.057 -4.474 1.00 98.81 186 LEU A N 1
ATOM 1471 C CA . LEU A 1 186 ? 2.423 -3.249 -4.122 1.00 98.81 186 LEU A CA 1
ATOM 1472 C C . LEU A 1 186 ? 3.276 -4.119 -3.205 1.00 98.81 186 LEU A C 1
ATOM 1474 O O . LEU A 1 186 ? 4.359 -4.554 -3.591 1.00 98.81 186 LEU A O 1
ATOM 1478 N N . HIS A 1 187 ? 2.766 -4.362 -2.010 1.00 98.69 187 HIS A N 1
ATOM 1479 C CA . HIS A 1 187 ? 3.398 -5.126 -0.953 1.00 98.69 187 HIS A CA 1
ATOM 1480 C C . HIS A 1 187 ? 2.490 -6.289 -0.539 1.00 98.69 187 HIS A C 1
ATOM 1482 O O . HIS A 1 187 ? 1.264 -6.173 -0.544 1.00 98.69 187 HIS A O 1
ATOM 1488 N N . SER A 1 188 ? 3.092 -7.415 -0.167 1.00 98.12 188 SER A N 1
ATOM 1489 C CA . SER A 1 188 ? 2.419 -8.461 0.595 1.00 98.12 188 SER A CA 1
ATOM 1490 C C . SER A 1 188 ? 3.420 -9.126 1.524 1.00 98.12 188 SER A C 1
ATOM 1492 O O . SER A 1 188 ? 4.551 -9.377 1.111 1.00 98.12 188 SER A O 1
ATOM 1494 N N . CYS A 1 189 ? 2.979 -9.505 2.721 1.00 95.50 189 CYS A N 1
ATOM 1495 C CA . CYS A 1 189 ? 3.789 -10.322 3.628 1.00 95.50 189 CYS A CA 1
ATOM 1496 C C . CYS A 1 189 ? 3.977 -11.768 3.145 1.00 95.50 189 CYS A C 1
ATOM 1498 O O . CYS A 1 189 ? 4.709 -12.543 3.753 1.00 95.50 189 CYS A O 1
ATOM 1500 N N . GLY A 1 190 ? 3.287 -12.184 2.077 1.00 94.12 190 GLY A N 1
ATOM 1501 C CA . GLY A 1 190 ? 3.367 -13.552 1.581 1.00 94.12 190 GLY A CA 1
ATOM 1502 C C . GLY A 1 190 ? 2.757 -14.556 2.563 1.00 94.12 190 GLY A C 1
ATOM 1503 O O . GLY A 1 190 ? 1.624 -14.396 3.026 1.00 94.12 190 GLY A O 1
ATOM 1504 N N . ARG A 1 191 ? 3.452 -15.659 2.843 1.00 90.56 191 ARG A N 1
ATOM 1505 C CA . ARG A 1 191 ? 2.941 -16.682 3.764 1.00 90.56 191 ARG A CA 1
ATOM 1506 C C . ARG A 1 191 ? 3.318 -16.315 5.195 1.00 90.56 191 ARG A C 1
ATOM 1508 O O . ARG A 1 191 ? 4.496 -16.269 5.505 1.00 90.56 191 ARG A O 1
ATOM 1515 N N . LEU A 1 192 ? 2.307 -16.188 6.048 1.00 88.94 192 LEU A N 1
ATOM 1516 C CA . LEU A 1 192 ? 2.465 -15.997 7.487 1.00 88.94 192 LEU A CA 1
ATOM 1517 C C . LEU A 1 192 ? 2.168 -17.298 8.241 1.00 88.94 192 LEU A C 1
ATOM 1519 O O . LEU A 1 192 ? 1.401 -18.144 7.763 1.00 88.94 192 LEU A O 1
ATOM 1523 N N . ASN A 1 193 ? 2.759 -17.452 9.421 1.00 86.81 193 ASN A N 1
ATOM 1524 C CA . ASN A 1 193 ? 2.425 -18.492 10.391 1.00 86.81 193 ASN A CA 1
ATOM 1525 C C . ASN A 1 193 ? 1.457 -17.973 11.478 1.00 86.81 193 ASN A C 1
ATOM 1527 O O . ASN A 1 193 ? 0.982 -16.843 11.424 1.00 86.81 193 ASN A O 1
ATOM 1531 N N . GLU A 1 194 ? 1.150 -18.804 12.478 1.00 84.62 194 GLU A N 1
ATOM 1532 C CA . GLU A 1 194 ? 0.206 -18.488 13.569 1.00 84.62 194 GLU A CA 1
ATOM 1533 C C . GLU A 1 194 ? 0.592 -17.257 14.411 1.00 84.62 194 GLU A C 1
ATOM 1535 O O . GLU A 1 194 ? -0.246 -16.713 15.125 1.00 84.62 194 GLU A O 1
ATOM 1540 N N . ARG A 1 195 ? 1.853 -16.819 14.344 1.00 82.31 195 ARG A N 1
ATOM 1541 C CA . ARG A 1 195 ? 2.377 -15.624 15.019 1.00 82.31 195 ARG A CA 1
ATOM 1542 C C . ARG A 1 195 ? 2.380 -14.384 14.128 1.00 82.31 195 ARG A C 1
ATOM 1544 O O . ARG A 1 195 ? 2.957 -13.384 14.529 1.00 82.31 195 ARG A O 1
ATOM 1551 N N . MET A 1 196 ? 1.775 -14.463 12.941 1.00 84.31 196 MET A N 1
ATOM 1552 C CA . MET A 1 196 ? 1.731 -13.374 11.960 1.00 84.31 196 MET A CA 1
ATOM 1553 C C . MET A 1 196 ? 3.116 -12.916 11.477 1.00 84.31 196 MET A C 1
ATOM 1555 O O . MET A 1 196 ? 3.301 -11.750 11.144 1.00 84.31 196 MET A O 1
ATOM 1559 N N . VAL A 1 197 ? 4.062 -13.861 11.400 1.00 78.56 197 VAL A N 1
ATOM 1560 C CA . VAL A 1 197 ? 5.411 -13.705 10.815 1.00 78.56 197 VAL A CA 1
ATOM 1561 C C . VAL A 1 197 ? 5.716 -14.785 9.789 1.00 78.56 197 VAL A C 1
ATOM 1563 O O . VAL A 1 197 ? 4.967 -15.796 9.758 1.00 78.56 197 VAL A O 1
#

Radius of gyration: 17.52 Å; chains: 1; bounding box: 47×40×53 Å

Sequence (197 aa):
MIDTDKVLRSRLDSKNYKKLMQLRNERIFAFVADAVQLCNPERVEVLDDSEEDINRSRVMAVETGEEIKLAIPGHTCHFDGPQDQGRDREVTKYLVKEGDVLPASLNQIPRQEGLVEVRGLLKDAMKGRTMIVRFLSLGPANSVFAIPCVECTDSWYVSHSLDLLYRGGYEQLKRLGPDGEFFATLHSCGRLNERMV